Protein AF-0000000081132477 (afdb_homodimer)

Secondary structure (DSSP, 8-state):
-------------------------------------------------------TT-EEEEEEEEEES-SSHHHHHHHHHHHTSSTTEEEEEPPP-TTSEEEEEEEEEHHHHHHHHHHHHTS--SSS--EEEEEEEEE------SSEE---STT-/-------------------------------------------------------TT-EEEEEEEEEES-SSHHHHHHHHHHHTSSTTEEEEEPPP-TTSEEEEEEEEEHHHHHHHHHHHHTS--SSS--EEEEEEEEE------SSEE---STT-

Structure (mmCIF, N/CA/C/O backbone):
data_AF-0000000081132477-model_v1
#
loop_
_entity.id
_entity.type
_entity.pdbx_description
1 polymer 'Acylphosphatase-like domain-containing protein'
#
loop_
_atom_site.group_PDB
_atom_site.id
_atom_site.type_symbol
_atom_site.label_atom_id
_atom_site.label_alt_id
_atom_site.label_comp_id
_atom_site.label_asym_id
_atom_site.label_entity_id
_atom_site.label_seq_id
_atom_site.pdbx_PDB_ins_code
_atom_site.Cartn_x
_atom_site.Cartn_y
_atom_site.Cartn_z
_atom_site.occupancy
_atom_site.B_iso_or_equiv
_atom_site.auth_seq_id
_atom_site.auth_comp_id
_atom_site.auth_asym_id
_atom_site.auth_atom_id
_atom_site.pdbx_PDB_model_num
ATOM 1 N N . MET A 1 1 ? 92.875 -14.977 79.188 1 28.08 1 MET A N 1
ATOM 2 C CA . MET A 1 1 ? 92.5 -16.109 78.312 1 28.08 1 MET A CA 1
ATOM 3 C C . MET A 1 1 ? 91.625 -15.633 77.188 1 28.08 1 MET A C 1
ATOM 5 O O . MET A 1 1 ? 90.438 -15.375 77.375 1 28.08 1 MET A O 1
ATOM 9 N N . ALA A 1 2 ? 92.25 -14.82 76.188 1 26.77 2 ALA A N 1
ATOM 10 C CA . ALA A 1 2 ? 91.812 -13.844 75.188 1 26.77 2 ALA A CA 1
ATOM 11 C C . ALA A 1 2 ? 91.125 -14.516 74 1 26.77 2 ALA A C 1
ATOM 13 O O . ALA A 1 2 ? 91.562 -15.57 73.5 1 26.77 2 ALA A O 1
ATOM 14 N N . ARG A 1 3 ? 89.688 -14.281 73.875 1 30.83 3 ARG A N 1
ATOM 15 C CA . ARG A 1 3 ? 88.562 -14.727 73.125 1 30.83 3 ARG A CA 1
ATOM 16 C C . ARG A 1 3 ? 88.75 -14.414 71.625 1 30.83 3 ARG A C 1
ATOM 18 O O . ARG A 1 3 ? 88.812 -13.25 71.25 1 30.83 3 ARG A O 1
ATOM 25 N N . ASN A 1 4 ? 89.562 -15.234 70.875 1 29.8 4 ASN A N 1
ATOM 26 C CA . ASN A 1 4 ? 90.062 -15.141 69.5 1 29.8 4 ASN A CA 1
ATOM 27 C C . ASN A 1 4 ? 88.938 -15.117 68.5 1 29.8 4 ASN A C 1
ATOM 29 O O . ASN A 1 4 ? 88.25 -16.141 68.25 1 29.8 4 ASN A O 1
ATOM 33 N N . THR A 1 5 ? 88.062 -14.039 68.5 1 35.25 5 THR A N 1
ATOM 34 C CA . THR A 1 5 ? 86.812 -13.898 67.688 1 35.25 5 THR A CA 1
ATOM 35 C C . THR A 1 5 ? 87.188 -13.953 66.25 1 35.25 5 THR A C 1
ATOM 37 O O . THR A 1 5 ? 87.938 -13.109 65.75 1 35.25 5 THR A O 1
ATOM 40 N N . ILE A 1 6 ? 87.25 -15.203 65.625 1 30.97 6 ILE A N 1
ATOM 41 C CA . ILE A 1 6 ? 87.688 -15.57 64.25 1 30.97 6 ILE A CA 1
ATOM 42 C C . ILE A 1 6 ? 86.75 -14.906 63.219 1 30.97 6 ILE A C 1
ATOM 44 O O . ILE A 1 6 ? 85.562 -15.102 63.25 1 30.97 6 ILE A O 1
ATOM 48 N N . THR A 1 7 ? 87.062 -13.703 62.562 1 31.53 7 THR A N 1
ATOM 49 C CA . THR A 1 7 ? 86.5 -12.758 61.625 1 31.53 7 THR A CA 1
ATOM 50 C C . THR A 1 7 ? 86.312 -13.406 60.25 1 31.53 7 THR A C 1
ATOM 52 O O . THR A 1 7 ? 87.312 -13.625 59.531 1 31.53 7 THR A O 1
ATOM 55 N N . ALA A 1 8 ? 85.562 -14.664 60.094 1 28.06 8 ALA A N 1
ATOM 56 C CA . ALA A 1 8 ? 85.625 -15.367 58.812 1 28.06 8 ALA A CA 1
ATOM 57 C C . ALA A 1 8 ? 85.062 -14.523 57.719 1 28.06 8 ALA A C 1
ATOM 59 O O . ALA A 1 8 ? 83.938 -14.039 57.812 1 28.06 8 ALA A O 1
ATOM 60 N N . VAL A 1 9 ? 85.812 -13.773 56.906 1 31.67 9 VAL A N 1
ATOM 61 C CA . VAL A 1 9 ? 85.625 -12.844 55.781 1 31.67 9 VAL A CA 1
ATOM 62 C C . VAL A 1 9 ? 85 -13.578 54.594 1 31.67 9 VAL A C 1
ATOM 64 O O . VAL A 1 9 ? 85.625 -14.469 54 1 31.67 9 VAL A O 1
ATOM 67 N N . PHE A 1 10 ? 83.688 -14.086 54.594 1 34.69 10 PHE A N 1
ATOM 68 C CA . PHE A 1 10 ? 83.125 -14.891 53.531 1 34.69 10 PHE A CA 1
ATOM 69 C C . PHE A 1 10 ? 83.125 -14.102 52.219 1 34.69 10 PHE A C 1
ATOM 71 O O . PHE A 1 10 ? 82.688 -12.953 52.188 1 34.69 10 PHE A O 1
ATOM 78 N N . PRO A 1 11 ? 83.938 -14.367 51.188 1 33.41 11 PRO A N 1
ATOM 79 C CA . PRO A 1 11 ? 84.125 -13.672 49.906 1 33.41 11 PRO A CA 1
ATOM 80 C C . PRO A 1 11 ? 82.875 -13.719 49.031 1 33.41 11 PRO A C 1
ATOM 82 O O . PRO A 1 11 ? 82.312 -14.789 48.844 1 33.41 11 PRO A O 1
ATOM 85 N N . LEU A 1 12 ? 81.938 -12.68 49.031 1 33.22 12 LEU A N 1
ATOM 86 C CA . LEU A 1 12 ? 80.688 -12.477 48.281 1 33.22 12 LEU A CA 1
ATOM 87 C C . LEU A 1 12 ? 80.938 -12.523 46.781 1 33.22 12 LEU A C 1
ATOM 89 O O . LEU A 1 12 ? 81.625 -11.68 46.25 1 33.22 12 LEU A O 1
ATOM 93 N N . LEU A 1 13 ? 81.125 -13.758 46.125 1 29.98 13 LEU A N 1
ATOM 94 C CA . LEU A 1 13 ? 81.375 -13.922 44.688 1 29.98 13 LEU A CA 1
ATOM 95 C C . LEU A 1 13 ? 80.25 -13.32 43.875 1 29.98 13 LEU A C 1
ATOM 97 O O . LEU A 1 13 ? 79.125 -13.719 44.031 1 29.98 13 LEU A O 1
ATOM 101 N N . LEU A 1 14 ? 80.312 -12.047 43.344 1 29.69 14 LEU A N 1
ATOM 102 C CA . LEU A 1 14 ? 79.5 -11.195 42.5 1 29.69 14 LEU A CA 1
ATOM 103 C C . LEU A 1 14 ? 79.25 -11.828 41.156 1 29.69 14 LEU A C 1
ATOM 105 O O . LEU A 1 14 ? 80.188 -11.961 40.344 1 29.69 14 LEU A O 1
ATOM 109 N N . ILE A 1 15 ? 78.625 -13.039 41 1 29.61 15 ILE A N 1
ATOM 110 C CA . ILE A 1 15 ? 78.5 -13.641 39.688 1 29.61 15 ILE A CA 1
ATOM 111 C C . ILE A 1 15 ? 77.75 -12.727 38.75 1 29.61 15 ILE A C 1
ATOM 113 O O . ILE A 1 15 ? 76.625 -12.328 39.094 1 29.61 15 ILE A O 1
ATOM 117 N N . LEU A 1 16 ? 78.312 -11.977 37.812 1 29.95 16 LEU A N 1
ATOM 118 C CA . LEU A 1 16 ? 77.938 -11.078 36.719 1 29.95 16 LEU A CA 1
ATOM 119 C C . LEU A 1 16 ? 77.062 -11.805 35.719 1 29.95 16 LEU A C 1
ATOM 121 O O . LEU A 1 16 ? 77.5 -12.695 35 1 29.95 16 LEU A O 1
ATOM 125 N N . LEU A 1 17 ? 75.875 -12.344 36 1 31.11 17 LEU A N 1
ATOM 126 C CA . LEU A 1 17 ? 75.062 -13.039 35 1 31.11 17 LEU A CA 1
ATOM 127 C C . LEU A 1 17 ? 74.75 -12.109 33.812 1 31.11 17 LEU A C 1
ATOM 129 O O . LEU A 1 17 ? 74.188 -11.031 34.031 1 31.11 17 LEU A O 1
ATOM 133 N N . SER A 1 18 ? 75.438 -12.148 32.656 1 29.34 18 SER A N 1
ATOM 134 C CA . SER A 1 18 ? 75.25 -11.492 31.359 1 29.34 18 SER A CA 1
ATOM 135 C C . SER A 1 18 ? 73.938 -11.781 30.734 1 29.34 18 SER A C 1
ATOM 137 O O . SER A 1 18 ? 73.625 -12.93 30.375 1 29.34 18 SER A O 1
ATOM 139 N N . ILE A 1 19 ? 72.75 -11.312 31.172 1 33.34 19 ILE A N 1
ATOM 140 C CA . ILE A 1 19 ? 71.438 -11.547 30.594 1 33.34 19 ILE A CA 1
ATOM 141 C C . ILE A 1 19 ? 71.438 -10.984 29.172 1 33.34 19 ILE A C 1
ATOM 143 O O . ILE A 1 19 ? 71.688 -9.789 28.969 1 33.34 19 ILE A O 1
ATOM 147 N N . ALA A 1 20 ? 71.812 -11.758 28.094 1 29.56 20 ALA A N 1
ATOM 148 C CA . ALA A 1 20 ? 71.75 -11.445 26.672 1 29.56 20 ALA A CA 1
ATOM 149 C C . ALA A 1 20 ? 70.312 -11.086 26.281 1 29.56 20 ALA A C 1
ATOM 151 O O . ALA A 1 20 ? 69.375 -11.82 26.578 1 29.56 20 ALA A O 1
ATOM 152 N N . SER A 1 21 ? 69.875 -9.789 26.188 1 31.41 21 SER A N 1
ATOM 153 C CA . SER A 1 21 ? 68.688 -9.133 25.766 1 31.41 21 SER A CA 1
ATOM 154 C C . SER A 1 21 ? 68.312 -9.492 24.328 1 31.41 21 SER A C 1
ATOM 156 O O . SER A 1 21 ? 68.938 -9.039 23.391 1 31.41 21 SER A O 1
ATOM 158 N N . SER A 1 22 ? 68.188 -10.805 23.859 1 31.78 22 SER A N 1
ATOM 159 C CA . SER A 1 22 ? 67.812 -10.992 22.469 1 31.78 22 SER A CA 1
ATOM 160 C C . SER A 1 22 ? 66.438 -10.305 22.172 1 31.78 22 SER A C 1
ATOM 162 O O . SER A 1 22 ? 65.5 -10.508 22.891 1 31.78 22 SER A O 1
ATOM 164 N N . THR A 1 23 ? 66.438 -9.086 21.609 1 32.84 23 THR A N 1
ATOM 165 C CA . THR A 1 23 ? 65.375 -8.234 21.109 1 32.84 23 THR A CA 1
ATOM 166 C C . THR A 1 23 ? 64.562 -8.953 20.047 1 32.84 23 THR A C 1
ATOM 168 O O . THR A 1 23 ? 65.125 -9.297 18.984 1 32.84 23 THR A O 1
ATOM 171 N N . PHE A 1 24 ? 63.812 -10.086 20.344 1 34.19 24 PHE A N 1
ATOM 172 C CA . PHE A 1 24 ? 63 -10.695 19.328 1 34.19 24 PHE A CA 1
ATOM 173 C C . PHE A 1 24 ? 62 -9.688 18.75 1 34.19 24 PHE A C 1
ATOM 175 O O . PHE A 1 24 ? 61.25 -9.055 19.5 1 34.19 24 PHE A O 1
ATOM 182 N N . GLY A 1 25 ? 62.344 -8.883 17.719 1 29.23 25 GLY A N 1
ATOM 183 C CA . GLY A 1 25 ? 61.562 -7.961 16.922 1 29.23 25 GLY A CA 1
ATOM 184 C C . GLY A 1 25 ? 60.312 -8.609 16.312 1 29.23 25 GLY A C 1
ATOM 185 O O . GLY A 1 25 ? 60.438 -9.492 15.461 1 29.23 25 GLY A O 1
ATOM 186 N N . PHE A 1 26 ? 59.312 -9.07 17.094 1 32.12 26 PHE A N 1
ATOM 187 C CA . PHE A 1 26 ? 58.062 -9.617 16.516 1 32.12 26 PHE A CA 1
ATOM 188 C C . PHE A 1 26 ? 57.406 -8.609 15.57 1 32.12 26 PHE A C 1
ATOM 190 O O . PHE A 1 26 ? 57.094 -7.5 15.977 1 32.12 26 PHE A O 1
ATOM 197 N N . THR A 1 27 ? 57.906 -8.477 14.336 1 32.41 27 THR A N 1
ATOM 198 C CA . THR A 1 27 ? 57.188 -7.703 13.328 1 32.41 27 THR A CA 1
ATOM 199 C C . THR A 1 27 ? 55.781 -8.234 13.133 1 32.41 27 THR A C 1
ATOM 201 O O . THR A 1 27 ? 55.594 -9.414 12.82 1 32.41 27 THR A O 1
ATOM 204 N N . ALA A 1 28 ? 54.812 -7.891 13.93 1 29.52 28 ALA A N 1
ATOM 205 C CA . ALA A 1 28 ? 53.406 -8.195 13.805 1 29.52 28 ALA A CA 1
ATOM 206 C C . ALA A 1 28 ? 52.875 -7.82 12.422 1 29.52 28 ALA A C 1
ATOM 208 O O . ALA A 1 28 ? 52.875 -6.648 12.047 1 29.52 28 ALA A O 1
ATOM 209 N N . ASN A 1 29 ? 53.219 -8.445 11.336 1 29.53 29 ASN A N 1
ATOM 210 C CA . ASN A 1 29 ? 52.562 -8.109 10.078 1 29.53 29 ASN A CA 1
ATOM 211 C C . ASN A 1 29 ? 51.062 -8.391 10.133 1 29.53 29 ASN A C 1
ATOM 213 O O . ASN A 1 29 ? 50.625 -9.547 10.195 1 29.53 29 ASN A O 1
ATOM 217 N N . PRO A 1 30 ? 50.219 -7.777 10.938 1 30.03 30 PRO A N 1
ATOM 218 C CA . PRO A 1 30 ? 48.812 -8.18 11.016 1 30.03 30 PRO A CA 1
ATOM 219 C C . PRO A 1 30 ? 48.125 -8.133 9.656 1 30.03 30 PRO A C 1
ATOM 221 O O . PRO A 1 30 ? 47.812 -7.055 9.148 1 30.03 30 PRO A O 1
ATOM 224 N N . SER A 1 31 ? 48.625 -8.547 8.555 1 30.81 31 SER A N 1
ATOM 225 C CA . SER A 1 31 ? 47.812 -8.375 7.367 1 30.81 31 SER A CA 1
ATOM 226 C C . SER A 1 31 ? 46.469 -9.109 7.504 1 30.81 31 SER A C 1
ATOM 228 O O . SER A 1 31 ? 46.406 -10.305 7.207 1 30.81 31 SER A O 1
ATOM 230 N N . GLN A 1 32 ? 45.844 -9.055 8.672 1 30.97 32 GLN A N 1
ATOM 231 C CA . GLN A 1 32 ? 44.562 -9.75 8.633 1 30.97 32 GLN A CA 1
ATOM 232 C C . GLN A 1 32 ? 43.719 -9.297 7.441 1 30.97 32 GLN A C 1
ATOM 234 O O . GLN A 1 32 ? 43.375 -8.117 7.32 1 30.97 32 GLN A O 1
ATOM 239 N N . LYS A 1 33 ? 43.844 -9.992 6.293 1 32.47 33 LYS A N 1
ATOM 240 C CA . LYS A 1 33 ? 42.906 -9.836 5.184 1 32.47 33 LYS A CA 1
ATOM 241 C C . LYS A 1 33 ? 41.469 -9.945 5.668 1 32.47 33 LYS A C 1
ATOM 243 O O . LYS A 1 33 ? 41.062 -10.977 6.207 1 32.47 33 LYS A O 1
ATOM 248 N N . ASN A 1 34 ? 40.938 -8.945 6.355 1 31.5 34 ASN A N 1
ATOM 249 C CA . ASN A 1 34 ? 39.469 -8.891 6.523 1 31.5 34 ASN A CA 1
ATOM 250 C C . ASN A 1 34 ? 38.75 -9.219 5.223 1 31.5 34 ASN A C 1
ATOM 252 O O . ASN A 1 34 ? 38.812 -8.438 4.27 1 31.5 34 ASN A O 1
ATOM 256 N N . HIS A 1 35 ? 38.875 -10.453 4.781 1 32.12 35 HIS A N 1
ATOM 257 C CA . HIS A 1 35 ? 37.938 -10.75 3.707 1 32.12 35 HIS A CA 1
ATOM 258 C C . HIS A 1 35 ? 36.5 -10.352 4.086 1 32.12 35 HIS A C 1
ATOM 260 O O . HIS A 1 35 ? 35.906 -10.961 4.973 1 32.12 35 HIS A O 1
ATOM 266 N N . ARG A 1 36 ? 36.219 -9.055 4.062 1 34.16 36 ARG A N 1
ATOM 267 C CA . ARG A 1 36 ? 34.781 -8.688 4.043 1 34.16 36 ARG A CA 1
ATOM 268 C C . ARG A 1 36 ? 34 -9.688 3.215 1 34.16 36 ARG A C 1
ATOM 270 O O . ARG A 1 36 ? 34.188 -9.812 2.008 1 34.16 36 ARG A O 1
ATOM 277 N N . LEU A 1 37 ? 33.656 -10.82 3.836 1 34.59 37 LEU A N 1
ATOM 278 C CA . LEU A 1 37 ? 32.625 -11.625 3.162 1 34.59 37 LEU A CA 1
ATOM 279 C C . LEU A 1 37 ? 31.594 -10.734 2.508 1 34.59 37 LEU A C 1
ATOM 281 O O . LEU A 1 37 ? 30.922 -9.953 3.186 1 34.59 37 LEU A O 1
ATOM 285 N N . THR A 1 38 ? 31.891 -10.227 1.333 1 35.84 38 THR A N 1
ATOM 286 C CA . THR A 1 38 ? 30.812 -9.656 0.524 1 35.84 38 THR A CA 1
ATOM 287 C C . THR A 1 38 ? 29.531 -10.469 0.676 1 35.84 38 THR A C 1
ATOM 289 O O . THR A 1 38 ? 29.547 -11.695 0.582 1 35.84 38 THR A O 1
ATOM 292 N N . PRO A 1 39 ? 28.641 -10.031 1.562 1 36.19 39 PRO A N 1
ATOM 293 C CA . PRO A 1 39 ? 27.406 -10.828 1.521 1 36.19 39 PRO A CA 1
ATOM 294 C C . PRO A 1 39 ? 27.125 -11.398 0.136 1 36.19 39 PRO A C 1
ATOM 296 O O . PRO A 1 39 ? 27.547 -10.828 -0.873 1 36.19 39 PRO A O 1
ATOM 299 N N . PRO A 1 40 ? 27.078 -12.781 0.035 1 33.44 40 PRO A N 1
ATOM 300 C CA . PRO A 1 40 ? 26.734 -13.227 -1.316 1 33.44 40 PRO A CA 1
ATOM 301 C C . PRO A 1 40 ? 25.812 -12.258 -2.041 1 33.44 40 PRO A C 1
ATOM 303 O O . PRO A 1 40 ? 25 -11.586 -1.404 1 33.44 40 PRO A O 1
ATOM 306 N N . SER A 1 41 ? 26.281 -11.602 -3.066 1 34.44 41 SER A N 1
ATOM 307 C CA . SER A 1 41 ? 25.359 -10.922 -3.975 1 34.44 41 SER A CA 1
ATOM 308 C C . SER A 1 41 ? 24.031 -11.648 -4.07 1 34.44 41 SER A C 1
ATOM 310 O O . SER A 1 41 ? 23.984 -12.82 -4.449 1 34.44 41 SER A O 1
ATOM 312 N N . ALA A 1 42 ? 23.172 -11.461 -3.084 1 37.88 42 ALA A N 1
ATOM 313 C CA . ALA A 1 42 ? 21.844 -11.984 -3.391 1 37.88 42 ALA A CA 1
ATOM 314 C C . ALA A 1 42 ? 21.578 -11.961 -4.895 1 37.88 42 ALA A C 1
ATOM 316 O O . ALA A 1 42 ? 21.547 -10.898 -5.508 1 37.88 42 ALA A O 1
ATOM 317 N N . GLN A 1 43 ? 22.109 -12.859 -5.633 1 33.94 43 GLN A N 1
ATOM 318 C CA . GLN A 1 43 ? 21.625 -13.023 -7 1 33.94 43 GLN A CA 1
ATOM 319 C C . GLN A 1 43 ? 20.109 -12.852 -7.082 1 33.94 43 GLN A C 1
ATOM 321 O O . GLN A 1 43 ? 19.359 -13.688 -6.574 1 33.94 43 GLN A O 1
ATOM 326 N N . TYR A 1 44 ? 19.672 -11.672 -6.859 1 37.56 44 TYR A N 1
ATOM 327 C CA . TYR A 1 44 ? 18.312 -11.422 -7.312 1 37.56 44 TYR A CA 1
ATOM 328 C C . TYR A 1 44 ? 18.047 -12.086 -8.656 1 37.56 44 TYR A C 1
ATOM 330 O O . TYR A 1 44 ? 18.688 -11.758 -9.656 1 37.56 44 TYR A O 1
ATOM 338 N N . ALA A 1 45 ? 17.719 -13.391 -8.68 1 38 45 ALA A N 1
ATOM 339 C CA . ALA A 1 45 ? 17.219 -13.93 -9.938 1 38 45 ALA A CA 1
ATOM 340 C C . ALA A 1 45 ? 16.328 -12.914 -10.656 1 38 45 ALA A C 1
ATOM 342 O O . ALA A 1 45 ? 15.359 -12.422 -10.086 1 38 45 ALA A O 1
ATOM 343 N N . THR A 1 46 ? 16.953 -12.031 -11.375 1 39.78 46 THR A N 1
ATOM 344 C CA . THR A 1 46 ? 16.141 -11.258 -12.32 1 39.78 46 THR A CA 1
ATOM 345 C C . THR A 1 46 ? 15.086 -12.141 -12.977 1 39.78 46 THR A C 1
ATOM 347 O O . THR A 1 46 ? 15.414 -13.07 -13.719 1 39.78 46 THR A O 1
ATOM 350 N N . ALA A 1 47 ? 14.031 -12.5 -12.297 1 41.78 47 ALA A N 1
ATOM 351 C CA . ALA A 1 47 ? 12.914 -13.07 -13.047 1 41.78 47 ALA A CA 1
ATOM 352 C C . ALA A 1 47 ? 12.781 -12.406 -14.422 1 41.78 47 ALA A C 1
ATOM 354 O O . ALA A 1 47 ? 12.883 -11.188 -14.539 1 41.78 47 ALA A O 1
ATOM 355 N N . SER A 1 48 ? 13.258 -12.961 -15.469 1 42.75 48 SER A N 1
ATOM 356 C CA . SER A 1 48 ? 13.016 -12.516 -16.844 1 42.75 48 SER A CA 1
ATOM 357 C C . SER A 1 48 ? 11.625 -11.898 -16.984 1 42.75 48 SER A C 1
ATOM 359 O O . SER A 1 48 ? 10.617 -12.586 -16.797 1 42.75 48 SER A O 1
ATOM 361 N N . THR A 1 49 ? 11.375 -10.734 -16.438 1 48.91 49 THR A N 1
ATOM 362 C CA . THR A 1 49 ? 10.164 -10.023 -16.812 1 48.91 49 THR A CA 1
ATOM 363 C C . THR A 1 49 ? 9.859 -10.211 -18.297 1 48.91 49 THR A C 1
ATOM 365 O O . THR A 1 49 ? 10.602 -9.734 -19.156 1 48.91 49 THR A O 1
ATOM 368 N N . THR A 1 50 ? 9.539 -11.289 -18.75 1 43.62 50 THR A N 1
ATOM 369 C CA . THR A 1 50 ? 9.023 -11.398 -20.109 1 43.62 50 THR A CA 1
ATOM 370 C C . THR A 1 50 ? 8.062 -10.25 -20.422 1 43.62 50 THR A C 1
ATOM 372 O O . THR A 1 50 ? 6.949 -10.203 -19.891 1 43.62 50 THR A O 1
ATOM 375 N N . GLU A 1 51 ? 8.406 -9.023 -20.188 1 51.53 51 GLU A N 1
ATOM 376 C CA . GLU A 1 51 ? 7.566 -8.023 -20.844 1 51.53 51 GLU A CA 1
ATOM 377 C C . GLU A 1 51 ? 7.043 -8.539 -22.188 1 51.53 51 GLU A C 1
ATOM 379 O O . GLU A 1 51 ? 7.793 -8.609 -23.172 1 51.53 51 GLU A O 1
ATOM 384 N N . GLY A 1 52 ? 6.488 -9.68 -22.219 1 54.28 52 GLY A N 1
ATOM 385 C CA . GLY A 1 52 ? 6.008 -10.164 -23.5 1 54.28 52 GLY A CA 1
ATOM 386 C C . GLY A 1 52 ? 5.215 -9.125 -24.281 1 54.28 52 GLY A C 1
ATOM 387 O O . GLY A 1 52 ? 4.66 -8.195 -23.688 1 54.28 52 GLY A O 1
ATOM 388 N N . GLY A 1 53 ? 5.691 -8.562 -25.281 1 68.25 53 GLY A N 1
ATOM 389 C CA . GLY A 1 53 ? 5.176 -7.75 -26.375 1 68.25 53 GLY A CA 1
ATOM 390 C C . GLY A 1 53 ? 3.709 -8.016 -26.672 1 68.25 53 GLY A C 1
ATOM 391 O O . GLY A 1 53 ? 3.256 -7.828 -27.797 1 68.25 53 GLY A O 1
ATOM 392 N N . GLY A 1 54 ? 2.902 -8.453 -25.531 1 79.5 54 GLY A N 1
ATOM 393 C CA . GLY A 1 54 ? 1.512 -8.742 -25.859 1 79.5 54 GLY A CA 1
ATOM 394 C C . GLY A 1 54 ? 0.615 -7.523 -25.75 1 79.5 54 GLY A C 1
ATOM 395 O O . GLY A 1 54 ? 1.07 -6.438 -25.375 1 79.5 54 GLY A O 1
ATOM 396 N N . ASP A 1 55 ? -0.596 -7.719 -26.203 1 90.44 55 ASP A N 1
ATOM 397 C CA . ASP A 1 55 ? -1.634 -6.695 -26.141 1 90.44 55 ASP A CA 1
ATOM 398 C C . ASP A 1 55 ? -1.868 -6.227 -24.719 1 90.44 55 ASP A C 1
ATOM 400 O O . ASP A 1 55 ? -2.217 -7.027 -23.844 1 90.44 55 ASP A O 1
ATOM 404 N N . PRO A 1 56 ? -1.597 -4.996 -24.438 1 90.69 56 PRO A N 1
ATOM 405 C CA . PRO A 1 56 ? -1.72 -4.465 -23.078 1 90.69 56 PRO A CA 1
ATOM 406 C C . PRO A 1 56 ? -3.121 -4.645 -22.5 1 90.69 56 PRO A C 1
ATOM 408 O O . PRO A 1 56 ? -3.297 -4.621 -21.266 1 90.69 56 PRO A O 1
ATOM 411 N N . SER A 1 57 ? -4.059 -4.848 -23.234 1 92.75 57 SER A N 1
ATOM 412 C CA . SER A 1 57 ? -5.434 -4.93 -22.75 1 92.75 57 SER A CA 1
ATOM 413 C C . SER A 1 57 ? -5.879 -6.383 -22.594 1 92.75 57 SER A C 1
ATOM 415 O O . SER A 1 57 ? -6.973 -6.652 -22.094 1 92.75 57 SER A O 1
ATOM 417 N N . GLU A 1 58 ? -4.961 -7.297 -22.984 1 95.12 58 GLU A N 1
ATOM 418 C CA . GLU A 1 58 ? -5.273 -8.711 -22.812 1 95.12 58 GLU A CA 1
ATOM 419 C C . GLU A 1 58 ? -5.367 -9.086 -21.344 1 95.12 58 GLU A C 1
ATOM 421 O O . GLU A 1 58 ? -4.547 -8.648 -20.531 1 95.12 58 GLU A O 1
ATOM 426 N N . VAL A 1 59 ? -6.434 -9.883 -21.031 1 96.44 59 VAL A N 1
ATOM 427 C CA . VAL A 1 59 ? -6.559 -10.352 -19.656 1 96.44 59 VAL A CA 1
ATOM 428 C C . VAL A 1 59 ? -5.633 -11.547 -19.422 1 96.44 59 VAL A C 1
ATOM 430 O O . VAL A 1 59 ? -5.707 -12.547 -20.141 1 96.44 59 VAL A O 1
ATOM 433 N N . ILE A 1 60 ? -4.75 -11.43 -18.406 1 97.75 60 ILE A N 1
ATOM 434 C CA . ILE A 1 60 ? -3.797 -12.492 -18.109 1 97.75 60 ILE A CA 1
ATOM 435 C C . ILE A 1 60 ? -3.777 -12.766 -16.609 1 97.75 60 ILE A C 1
ATOM 437 O O . ILE A 1 60 ? -4.426 -12.062 -15.836 1 97.75 60 ILE A O 1
ATOM 441 N N . ALA A 1 61 ? -3.066 -13.828 -16.266 1 98.44 61 ALA A N 1
ATOM 442 C CA . ALA A 1 61 ? -2.836 -14.164 -14.859 1 98.44 61 ALA A CA 1
ATOM 443 C C . ALA A 1 61 ? -1.375 -14.531 -14.617 1 98.44 61 ALA A C 1
ATOM 445 O O . ALA A 1 61 ? -0.719 -15.102 -15.492 1 98.44 61 ALA A O 1
ATOM 446 N N . ARG A 1 62 ? -0.895 -14.188 -13.445 1 98.5 62 ARG A N 1
ATOM 447 C CA . ARG A 1 62 ? 0.44 -14.586 -13.008 1 98.5 62 ARG A CA 1
ATOM 448 C C . ARG A 1 62 ? 0.413 -15.125 -11.586 1 98.5 62 ARG A C 1
ATOM 450 O O . ARG A 1 62 ? -0.312 -14.602 -10.734 1 98.5 62 ARG A O 1
ATOM 457 N N . LYS A 1 63 ? 1.138 -16.125 -11.414 1 98.69 63 LYS A N 1
ATOM 458 C CA . LYS A 1 63 ? 1.432 -16.641 -10.086 1 98.69 63 LYS A CA 1
ATOM 459 C C . LYS A 1 63 ? 2.812 -16.203 -9.609 1 98.69 63 LYS A C 1
ATOM 461 O O . LYS A 1 63 ? 3.812 -16.438 -10.297 1 98.69 63 LYS A O 1
ATOM 466 N N . ILE A 1 64 ? 2.861 -15.555 -8.492 1 98.25 64 ILE A N 1
ATOM 467 C CA . ILE A 1 64 ? 4.094 -15.047 -7.898 1 98.25 64 ILE A CA 1
ATOM 468 C C . ILE A 1 64 ? 4.367 -15.773 -6.586 1 98.25 64 ILE A C 1
ATOM 470 O O . ILE A 1 64 ? 3.496 -15.836 -5.711 1 98.25 64 ILE A O 1
ATOM 474 N N . VAL A 1 65 ? 5.488 -16.359 -6.488 1 98.19 65 VAL A N 1
ATOM 475 C CA . VAL A 1 65 ? 5.895 -16.953 -5.219 1 98.19 65 VAL A CA 1
ATOM 476 C C . VAL A 1 65 ? 6.871 -16.031 -4.504 1 98.19 65 VAL A C 1
ATOM 478 O O . VAL A 1 65 ? 7.91 -15.664 -5.059 1 98.19 65 VAL A O 1
ATOM 481 N N . VAL A 1 66 ? 6.508 -15.664 -3.346 1 96.5 66 VAL A N 1
ATOM 482 C CA . VAL A 1 66 ? 7.34 -14.766 -2.549 1 96.5 66 VAL A CA 1
ATOM 483 C C . VAL A 1 66 ? 7.848 -15.5 -1.309 1 96.5 66 VAL A C 1
ATOM 485 O O . VAL A 1 66 ? 7.191 -16.422 -0.811 1 96.5 66 VAL A O 1
ATOM 488 N N . CYS A 1 67 ? 8.984 -15 -0.847 1 95.31 67 CYS A N 1
ATOM 489 C CA . CYS A 1 67 ? 9.625 -15.617 0.312 1 95.31 67 CYS A CA 1
ATOM 490 C C . CYS A 1 67 ? 10.227 -14.562 1.23 1 95.31 67 CYS A C 1
ATOM 492 O O . CYS A 1 67 ? 10.609 -13.484 0.774 1 95.31 67 CYS A O 1
ATOM 494 N N . GLY A 1 68 ? 10.367 -14.992 2.57 1 93.38 68 GLY A N 1
ATOM 495 C CA . GLY A 1 68 ? 10.922 -14.086 3.562 1 93.38 68 GLY A CA 1
ATOM 496 C C . GLY A 1 68 ? 9.93 -13.711 4.645 1 93.38 68 GLY A C 1
ATOM 497 O O . GLY A 1 68 ? 9.305 -14.578 5.25 1 93.38 68 GLY A O 1
ATOM 498 N N . ASP A 1 69 ? 9.789 -12.391 4.965 1 90.62 69 ASP A N 1
ATOM 499 C CA . ASP A 1 69 ? 8.906 -11.898 6.016 1 90.62 69 ASP A CA 1
ATOM 500 C C . ASP A 1 69 ? 7.469 -11.781 5.512 1 90.62 69 ASP A C 1
ATOM 502 O O . ASP A 1 69 ? 6.891 -10.688 5.535 1 90.62 69 ASP A O 1
ATOM 506 N N . VAL A 1 70 ? 6.887 -12.945 5.133 1 91.31 70 VAL A N 1
ATOM 507 C CA . VAL A 1 70 ? 5.555 -12.953 4.539 1 91.31 70 VAL A CA 1
ATOM 508 C C . VAL A 1 70 ? 4.516 -13.32 5.598 1 91.31 70 VAL A C 1
ATOM 510 O O . VAL A 1 70 ? 3.318 -13.383 5.309 1 91.31 70 VAL A O 1
ATOM 513 N N . ASP A 1 71 ? 4.875 -13.602 6.816 1 84.25 71 ASP A N 1
ATOM 514 C CA . ASP A 1 71 ? 4 -14.086 7.879 1 84.25 71 ASP A CA 1
ATOM 515 C C . ASP A 1 71 ? 3.309 -12.93 8.594 1 84.25 71 ASP A C 1
ATOM 517 O O . ASP A 1 71 ? 2.236 -13.102 9.18 1 84.25 71 ASP A O 1
ATOM 521 N N . GLY A 1 72 ? 3.748 -11.828 8.555 1 80.69 72 GLY A N 1
ATOM 522 C CA . GLY A 1 72 ? 3.139 -10.719 9.273 1 80.69 72 GLY A CA 1
ATOM 523 C C . GLY A 1 72 ? 2.176 -9.914 8.422 1 80.69 72 GLY A C 1
ATOM 524 O O . GLY A 1 72 ? 1.944 -10.25 7.254 1 80.69 72 GLY A O 1
ATOM 525 N N . GLY A 1 73 ? 1.489 -9.055 8.938 1 84.19 73 GLY A N 1
ATOM 526 C CA . GLY A 1 73 ? 0.464 -8.266 8.273 1 84.19 73 GLY A CA 1
ATOM 527 C C . GLY A 1 73 ? 1.026 -7.094 7.488 1 84.19 73 GLY A C 1
ATOM 528 O O . GLY A 1 73 ? 0.32 -6.48 6.684 1 84.19 73 GLY A O 1
ATOM 529 N N . TYR A 1 74 ? 2.369 -6.836 7.711 1 88.56 74 TYR A N 1
ATOM 530 C CA . TYR A 1 74 ? 2.932 -5.648 7.078 1 88.56 74 TYR A CA 1
ATOM 531 C C . TYR A 1 74 ? 2.965 -5.801 5.562 1 88.56 74 TYR A C 1
ATOM 533 O O . TYR A 1 74 ? 2.363 -5.004 4.84 1 88.56 74 TYR A O 1
ATOM 541 N N . TYR A 1 75 ? 3.625 -6.867 5.078 1 91.12 75 TYR A N 1
ATOM 542 C CA . TYR A 1 75 ? 3.711 -7.09 3.639 1 91.12 75 TYR A CA 1
ATOM 543 C C . TYR A 1 75 ? 2.346 -7.434 3.059 1 91.12 75 TYR A C 1
ATOM 545 O O . TYR A 1 75 ? 1.979 -6.945 1.987 1 91.12 75 TYR A O 1
ATOM 553 N N . ARG A 1 76 ? 1.635 -8.203 3.779 1 93.12 76 ARG A N 1
ATOM 554 C CA . ARG A 1 76 ? 0.34 -8.688 3.312 1 93.12 76 ARG A CA 1
ATOM 555 C C . ARG A 1 76 ? -0.654 -7.539 3.168 1 93.12 76 ARG A C 1
ATOM 557 O O . ARG A 1 76 ? -1.472 -7.531 2.244 1 93.12 76 ARG A O 1
ATOM 564 N N . SER A 1 77 ? -0.622 -6.633 4.07 1 92.81 77 SER A N 1
ATOM 565 C CA . SER A 1 77 ? -1.472 -5.449 3.953 1 92.81 77 SER A CA 1
ATOM 566 C C . SER A 1 77 ? -1.112 -4.633 2.717 1 92.81 77 SER A C 1
ATOM 568 O O . SER A 1 77 ? -1.994 -4.094 2.045 1 92.81 77 SER A O 1
ATOM 570 N N . CYS A 1 78 ? 0.174 -4.52 2.422 1 93.25 78 CYS A N 1
ATOM 571 C CA . CYS A 1 78 ? 0.626 -3.799 1.236 1 93.25 78 CYS A CA 1
ATOM 572 C C . CYS A 1 78 ? 0.168 -4.5 -0.036 1 93.25 78 CYS A C 1
ATOM 574 O O . CYS A 1 78 ? -0.23 -3.848 -1.002 1 93.25 78 CYS A O 1
ATOM 576 N N . VAL A 1 79 ? 0.256 -5.832 -0.041 1 94.38 79 VAL A N 1
ATOM 577 C CA . VAL A 1 79 ? -0.199 -6.602 -1.195 1 94.38 79 VAL A CA 1
ATOM 578 C C . VAL A 1 79 ? -1.69 -6.363 -1.419 1 94.38 79 VAL A C 1
ATOM 580 O O . VAL A 1 79 ? -2.127 -6.145 -2.551 1 94.38 79 VAL A O 1
ATOM 583 N N . LYS A 1 80 ? -2.441 -6.422 -0.364 1 93.62 80 LYS A N 1
ATOM 584 C CA . LYS A 1 80 ? -3.875 -6.16 -0.463 1 93.62 80 LYS A CA 1
ATOM 585 C C . LYS A 1 80 ? -4.141 -4.766 -1.025 1 93.62 80 LYS A C 1
ATOM 587 O O . LYS A 1 80 ? -4.957 -4.602 -1.935 1 93.62 80 LYS A O 1
ATOM 592 N N . ASN A 1 81 ? -3.492 -3.838 -0.463 1 92.06 81 ASN A N 1
ATOM 593 C CA . ASN A 1 81 ? -3.65 -2.455 -0.905 1 92.06 81 ASN A CA 1
ATOM 594 C C . ASN A 1 81 ? -3.275 -2.291 -2.375 1 92.06 81 ASN A C 1
ATOM 596 O O . ASN A 1 81 ? -4.008 -1.662 -3.141 1 92.06 81 ASN A O 1
ATOM 600 N N . GLU A 1 82 ? -2.117 -2.855 -2.828 1 93.25 82 GLU A N 1
ATOM 601 C CA . GLU A 1 82 ? -1.664 -2.75 -4.211 1 93.25 82 GLU A CA 1
ATOM 602 C C . GLU A 1 82 ? -2.625 -3.457 -5.164 1 93.25 82 GLU A C 1
ATOM 604 O O . GLU A 1 82 ? -2.934 -2.941 -6.242 1 93.25 82 GLU A O 1
ATOM 609 N N . GLY A 1 83 ? -3.043 -4.637 -4.734 1 94.12 83 GLY A N 1
ATOM 610 C CA . GLY A 1 83 ? -3.965 -5.414 -5.547 1 94.12 83 GLY A CA 1
ATOM 611 C C . GLY A 1 83 ? -5.312 -4.738 -5.727 1 94.12 83 GLY A C 1
ATOM 612 O O . GLY A 1 83 ? -6 -4.973 -6.723 1 94.12 83 GLY A O 1
ATOM 613 N N . SER A 1 84 ? -5.688 -3.906 -4.812 1 91.06 84 SER A N 1
ATOM 614 C CA . SER A 1 84 ? -7.004 -3.273 -4.832 1 91.06 84 SER A CA 1
ATOM 615 C C . SER A 1 84 ? -6.938 -1.883 -5.457 1 91.06 84 SER A C 1
ATOM 617 O O . SER A 1 84 ? -7.938 -1.164 -5.488 1 91.06 84 SER A O 1
ATOM 619 N N . ARG A 1 85 ? -5.828 -1.539 -5.863 1 87 85 ARG A N 1
ATOM 620 C CA . ARG A 1 85 ? -5.617 -0.198 -6.395 1 87 85 ARG A CA 1
ATOM 621 C C . ARG A 1 85 ? -6.402 0.01 -7.684 1 87 85 ARG A C 1
ATOM 623 O O . ARG A 1 85 ? -6.848 1.124 -7.977 1 87 85 ARG A O 1
ATOM 630 N N . PHE A 1 86 ? -6.523 -1.05 -8.438 1 86.12 86 PHE A N 1
ATOM 631 C CA . PHE A 1 86 ? -7.207 -0.968 -9.727 1 86.12 86 PHE A CA 1
ATOM 632 C C . PHE A 1 86 ? -8.422 -1.885 -9.75 1 86.12 86 PHE A C 1
ATOM 634 O O . PHE A 1 86 ? -8.336 -3.055 -9.367 1 86.12 86 PHE A O 1
ATOM 641 N N . ARG A 1 87 ? -9.492 -1.387 -10.18 1 86.56 87 ARG A N 1
ATOM 642 C CA . ARG A 1 87 ? -10.734 -2.145 -10.227 1 86.56 87 ARG A CA 1
ATOM 643 C C . ARG A 1 87 ? -10.609 -3.359 -11.141 1 86.56 87 ARG A C 1
ATOM 645 O O . ARG A 1 87 ? -11.266 -4.379 -10.922 1 86.56 87 ARG A O 1
ATOM 652 N N . LYS A 1 88 ? -9.742 -3.346 -12.133 1 89.38 88 LYS A N 1
ATOM 653 C CA . LYS A 1 88 ? -9.641 -4.43 -13.102 1 89.38 88 LYS A CA 1
ATOM 654 C C . LYS A 1 88 ? -8.523 -5.402 -12.727 1 89.38 88 LYS A C 1
ATOM 656 O O . LYS A 1 88 ? -8.07 -6.188 -13.562 1 89.38 88 LYS A O 1
ATOM 661 N N . LEU A 1 89 ? -8.031 -5.309 -11.516 1 95.88 89 LEU A N 1
ATOM 662 C CA . LEU A 1 89 ? -7.039 -6.23 -10.977 1 95.88 89 LEU A CA 1
ATOM 663 C C . LEU A 1 89 ? -7.625 -7.047 -9.828 1 95.88 89 LEU A C 1
ATOM 665 O O . LEU A 1 89 ? -8.273 -6.496 -8.938 1 95.88 89 LEU A O 1
ATOM 669 N N . SER A 1 90 ? -7.582 -8.312 -9.953 1 97.81 90 SER A N 1
ATOM 670 C CA . SER A 1 90 ? -8.117 -9.195 -8.922 1 97.81 90 SER A CA 1
ATOM 671 C C . SER A 1 90 ? -7.168 -10.352 -8.633 1 97.81 90 SER A C 1
ATOM 673 O O . SER A 1 90 ? -6.203 -10.562 -9.375 1 97.81 90 SER A O 1
ATOM 675 N N . GLY A 1 91 ? -7.441 -11.062 -7.484 1 97.88 91 GLY A N 1
ATOM 676 C CA . GLY A 1 91 ? -6.562 -12.164 -7.141 1 97.88 91 GLY A CA 1
ATOM 677 C C . GLY A 1 91 ? -6.566 -12.492 -5.656 1 97.88 91 GLY A C 1
ATOM 678 O O . GLY A 1 91 ? -7.555 -12.242 -4.965 1 97.88 91 GLY A O 1
ATOM 679 N N . THR A 1 92 ? -5.453 -13.133 -5.238 1 97.56 92 THR A N 1
ATOM 680 C CA . THR A 1 92 ? -5.352 -13.586 -3.854 1 97.56 92 THR A CA 1
ATOM 681 C C . THR A 1 92 ? -3.895 -13.812 -3.463 1 97.56 92 THR A C 1
ATOM 683 O O . THR A 1 92 ? -3.037 -14.008 -4.328 1 97.56 92 THR A O 1
ATOM 686 N N . MET A 1 93 ? -3.721 -13.703 -2.189 1 96.88 93 MET A N 1
ATOM 687 C CA . MET A 1 93 ? -2.465 -14.133 -1.581 1 96.88 93 MET A CA 1
ATOM 688 C C . MET A 1 93 ? -2.705 -15.227 -0.547 1 96.88 93 MET A C 1
ATOM 690 O O . MET A 1 93 ? -3.545 -15.078 0.342 1 96.88 93 MET A O 1
ATOM 694 N N . SER A 1 94 ? -1.973 -16.266 -0.636 1 96.38 94 SER A N 1
ATOM 695 C CA . SER A 1 94 ? -2.1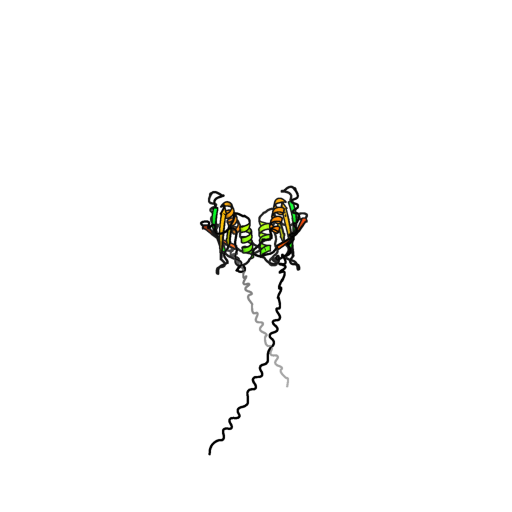15 -17.391 0.289 1 96.38 94 SER A CA 1
ATOM 696 C C . SER A 1 94 ? -1.457 -17.078 1.631 1 96.38 94 SER A C 1
ATOM 698 O O . SER A 1 94 ? -0.579 -16.219 1.717 1 96.38 94 SER A O 1
ATOM 700 N N . PRO A 1 95 ? -1.948 -17.766 2.688 1 93.94 95 PRO A N 1
ATOM 701 C CA . PRO A 1 95 ? -1.14 -17.719 3.908 1 93.94 95 PRO A CA 1
ATOM 702 C C . PRO A 1 95 ? 0.265 -18.281 3.705 1 93.94 95 PRO A C 1
ATOM 704 O O . PRO A 1 95 ? 0.499 -19.047 2.762 1 93.94 95 PRO A O 1
ATOM 707 N N . PRO A 1 96 ? 1.148 -17.766 4.578 1 92.62 96 PRO A N 1
ATOM 708 C CA . PRO A 1 96 ? 2.492 -18.328 4.465 1 92.62 96 PRO A CA 1
ATOM 709 C C . PRO A 1 96 ? 2.525 -19.828 4.777 1 92.62 96 PRO A C 1
ATOM 711 O O . PRO A 1 96 ? 1.72 -20.312 5.574 1 92.62 96 PRO A O 1
ATOM 714 N N . ASP A 1 97 ? 3.439 -20.516 4.137 1 92.38 97 ASP A N 1
ATOM 715 C CA . ASP A 1 97 ? 3.641 -21.938 4.465 1 92.38 97 ASP A CA 1
ATOM 716 C C . ASP A 1 97 ? 4.789 -22.109 5.453 1 92.38 97 ASP A C 1
ATOM 718 O O . ASP A 1 97 ? 5.285 -21.125 6.02 1 92.38 97 ASP A O 1
ATOM 722 N N . ASP A 1 98 ? 5.148 -23.359 5.727 1 90.38 98 ASP A N 1
ATOM 723 C CA . ASP A 1 98 ? 6.141 -23.656 6.754 1 90.38 98 ASP A CA 1
ATOM 724 C C . ASP A 1 98 ? 7.531 -23.188 6.328 1 90.38 98 ASP A C 1
ATOM 726 O O . ASP A 1 98 ? 8.414 -23 7.172 1 90.38 98 ASP A O 1
ATOM 730 N N . SER A 1 99 ? 7.766 -22.891 5.102 1 91.31 99 SER A N 1
ATOM 731 C CA . SER A 1 99 ? 9.055 -22.453 4.578 1 91.31 99 SER A CA 1
ATOM 732 C C . SER A 1 99 ? 9.094 -20.938 4.402 1 91.31 99 SER A C 1
ATOM 734 O O . SER A 1 99 ? 9.906 -20.422 3.639 1 91.31 99 SER A O 1
ATOM 736 N N . LYS A 1 100 ? 8.125 -20.203 4.98 1 93.06 100 LYS A N 1
ATOM 737 C CA . LYS A 1 100 ? 8.023 -18.75 4.891 1 93.06 100 LYS A CA 1
ATOM 738 C C . LYS A 1 100 ? 7.812 -18.312 3.447 1 93.06 100 LYS A C 1
ATOM 740 O O . LYS A 1 100 ? 8.391 -17.312 3.01 1 93.06 100 LYS A O 1
ATOM 745 N N . LYS A 1 101 ? 7.074 -19.109 2.752 1 96.5 101 LYS A N 1
ATOM 746 C CA . LYS A 1 101 ? 6.695 -18.781 1.381 1 96.5 101 LYS A CA 1
ATOM 747 C C . LYS A 1 101 ? 5.195 -18.547 1.269 1 96.5 101 LYS A C 1
ATOM 749 O O . LYS A 1 101 ? 4.406 -19.109 2.029 1 96.5 101 LYS A O 1
ATOM 754 N N . ALA A 1 102 ? 4.816 -17.688 0.384 1 97.06 102 ALA A N 1
ATOM 755 C CA . ALA A 1 102 ? 3.412 -17.453 0.05 1 97.06 102 ALA A CA 1
ATOM 756 C C . ALA A 1 102 ? 3.229 -17.297 -1.455 1 97.06 102 ALA A C 1
ATOM 758 O O . ALA A 1 102 ? 4.16 -16.891 -2.162 1 97.06 102 ALA A O 1
ATOM 759 N N . GLU A 1 103 ? 2.061 -17.656 -1.902 1 97.94 103 GLU A N 1
ATOM 760 C CA . GLU A 1 103 ? 1.718 -17.516 -3.314 1 97.94 103 GLU A CA 1
ATOM 761 C C . GLU A 1 103 ? 0.74 -16.359 -3.539 1 97.94 103 GLU A C 1
ATOM 763 O O . GLU A 1 103 ? -0.216 -16.203 -2.777 1 97.94 103 GLU A O 1
ATOM 768 N N . ILE A 1 104 ? 1.009 -15.602 -4.559 1 98 104 ILE A N 1
ATOM 769 C CA . ILE A 1 104 ? 0.089 -14.57 -5.016 1 98 104 ILE A CA 1
ATOM 770 C C . ILE A 1 104 ? -0.405 -14.906 -6.422 1 98 104 ILE A C 1
ATOM 772 O O . ILE A 1 104 ? 0.397 -15.141 -7.328 1 98 104 ILE A O 1
ATOM 776 N N . LEU A 1 105 ? -1.68 -15.031 -6.574 1 98.56 105 LEU A N 1
ATOM 777 C CA . LEU A 1 105 ? -2.314 -15.117 -7.883 1 98.56 105 LEU A CA 1
ATOM 778 C C . LEU A 1 105 ? -2.965 -13.789 -8.258 1 98.56 105 LEU A C 1
ATOM 780 O O . LEU A 1 105 ? -3.803 -13.266 -7.516 1 98.56 105 LEU A O 1
ATOM 784 N N . VAL A 1 106 ? -2.582 -13.211 -9.383 1 98.44 106 VAL A N 1
ATOM 785 C CA . VAL A 1 106 ? -3.123 -11.922 -9.812 1 98.44 106 VAL A CA 1
ATOM 786 C C . VAL A 1 106 ? -3.639 -12.023 -11.242 1 98.44 106 VAL A C 1
ATOM 788 O O . VAL A 1 106 ? -3.01 -12.664 -12.094 1 98.44 106 VAL A O 1
ATOM 791 N N . GLU A 1 107 ? -4.746 -11.414 -11.508 1 98.31 107 GLU A N 1
ATOM 792 C CA . GLU A 1 107 ? -5.402 -11.43 -12.812 1 98.31 107 GLU A CA 1
ATOM 793 C C . GLU A 1 107 ? -5.883 -10.039 -13.203 1 98.31 107 GLU A C 1
ATOM 795 O O . GLU A 1 107 ? -6.305 -9.258 -12.344 1 98.31 107 GLU A O 1
ATOM 800 N N . GLY A 1 108 ? -5.844 -9.758 -14.531 1 97.62 108 GLY A N 1
ATOM 801 C CA . GLY A 1 108 ? -6.27 -8.484 -15.086 1 97.62 108 GLY A CA 1
ATOM 802 C C . GLY A 1 108 ? -5.633 -8.18 -16.422 1 97.62 108 GLY A C 1
ATOM 803 O O . GLY A 1 108 ? -5.121 -9.078 -17.094 1 97.62 108 GLY A O 1
ATOM 804 N N . ARG A 1 109 ? -5.809 -6.977 -16.797 1 96.12 109 ARG A N 1
ATOM 805 C CA . ARG A 1 109 ? -5.137 -6.562 -18.031 1 96.12 109 ARG A CA 1
ATOM 806 C C . ARG A 1 109 ? -3.623 -6.676 -17.891 1 96.12 109 ARG A C 1
ATOM 808 O O . ARG A 1 109 ? -3.062 -6.359 -16.844 1 96.12 109 ARG A O 1
ATOM 815 N N . ARG A 1 110 ? -2.98 -7.035 -18.906 1 96.44 110 ARG A N 1
ATOM 816 C CA . ARG A 1 110 ? -1.55 -7.32 -18.906 1 96.44 110 ARG A CA 1
ATOM 817 C C . ARG A 1 110 ? -0.759 -6.16 -18.312 1 96.44 110 ARG A C 1
ATOM 819 O O . ARG A 1 110 ? 0.121 -6.363 -17.469 1 96.44 110 ARG A O 1
ATOM 826 N N . LYS A 1 111 ? -1.066 -4.961 -18.703 1 95.75 111 LYS A N 1
ATOM 827 C CA . LYS A 1 111 ? -0.336 -3.799 -18.203 1 95.75 111 LYS A CA 1
ATOM 828 C C . LYS A 1 111 ? -0.437 -3.691 -16.688 1 95.75 111 LYS A C 1
ATOM 830 O O . LYS A 1 111 ? 0.542 -3.355 -16.016 1 95.75 111 LYS A O 1
ATOM 835 N N . MET A 1 112 ? -1.572 -3.994 -16.156 1 96.25 112 MET A N 1
ATOM 836 C CA . MET A 1 112 ? -1.8 -3.895 -14.711 1 96.25 112 MET A CA 1
ATOM 837 C C . MET A 1 112 ? -1.099 -5.027 -13.969 1 96.25 112 MET A C 1
ATOM 839 O O . MET A 1 112 ? -0.496 -4.809 -12.922 1 96.25 112 MET A O 1
ATOM 843 N N . VAL A 1 113 ? -1.169 -6.199 -14.555 1 97.56 113 VAL A N 1
ATOM 844 C CA . VAL A 1 113 ? -0.527 -7.359 -13.945 1 97.56 113 VAL A CA 1
ATOM 845 C C . VAL A 1 113 ? 0.989 -7.172 -13.953 1 97.56 113 VAL A C 1
ATOM 847 O O . VAL A 1 113 ? 1.657 -7.434 -12.953 1 97.56 113 VAL A O 1
ATOM 850 N N . ASP A 1 114 ? 1.47 -6.676 -15.055 1 96.31 114 ASP A N 1
ATOM 851 C CA . ASP A 1 114 ? 2.904 -6.418 -15.148 1 96.31 114 ASP A CA 1
ATOM 852 C C . ASP A 1 114 ? 3.346 -5.387 -14.117 1 96.31 114 ASP A C 1
ATOM 854 O O . ASP A 1 114 ? 4.406 -5.523 -13.5 1 96.31 114 ASP A O 1
ATOM 858 N N . GLY A 1 115 ? 2.549 -4.363 -13.961 1 94.38 115 GLY A N 1
ATOM 859 C CA . GLY A 1 115 ? 2.834 -3.367 -12.945 1 94.38 115 GLY A CA 1
ATOM 860 C C . GLY A 1 115 ? 2.842 -3.938 -11.539 1 94.38 115 GLY A C 1
ATOM 861 O O . GLY A 1 115 ? 3.701 -3.588 -10.727 1 94.38 115 GLY A O 1
ATOM 862 N N . PHE A 1 116 ? 1.963 -4.824 -11.266 1 96.25 116 PHE A N 1
ATOM 863 C CA . PHE A 1 116 ? 1.876 -5.469 -9.953 1 96.25 116 PHE A CA 1
ATOM 864 C C . PHE A 1 116 ? 3.098 -6.344 -9.703 1 96.25 116 PHE A C 1
ATOM 866 O O . PHE A 1 116 ? 3.654 -6.336 -8.602 1 96.25 116 PHE A O 1
ATOM 873 N N . VAL A 1 117 ? 3.494 -7.047 -10.711 1 96.5 117 VAL A N 1
ATOM 874 C CA . VAL A 1 117 ? 4.664 -7.91 -10.602 1 96.5 117 VAL A CA 1
ATOM 875 C C . VAL A 1 117 ? 5.906 -7.062 -10.328 1 96.5 117 VAL A C 1
ATOM 877 O O . VAL A 1 117 ? 6.711 -7.387 -9.453 1 96.5 117 VAL A O 1
ATOM 880 N N . ARG A 1 118 ? 6.07 -5.977 -11.062 1 94.12 118 ARG A N 1
ATOM 881 C CA . ARG A 1 118 ? 7.203 -5.082 -10.852 1 94.12 118 ARG A CA 1
ATOM 882 C C . ARG A 1 118 ? 7.199 -4.508 -9.438 1 94.12 118 ARG A C 1
ATOM 884 O O . ARG A 1 118 ? 8.258 -4.359 -8.82 1 94.12 118 ARG A O 1
ATOM 891 N N . TRP A 1 119 ? 6.062 -4.18 -8.977 1 93.31 119 TRP A N 1
ATOM 892 C CA . TRP A 1 119 ? 5.926 -3.678 -7.613 1 93.31 119 TRP A CA 1
ATOM 893 C C . TRP A 1 119 ? 6.395 -4.715 -6.602 1 93.31 119 TRP A C 1
ATOM 895 O O . TRP A 1 119 ? 7.129 -4.391 -5.664 1 93.31 119 TRP A O 1
ATOM 905 N N . CYS A 1 120 ? 5.988 -5.957 -6.758 1 93.94 120 CYS A N 1
ATOM 906 C CA . CYS A 1 120 ? 6.41 -7.027 -5.863 1 93.94 120 CYS A CA 1
ATOM 907 C C . CYS A 1 120 ? 7.93 -7.16 -5.844 1 93.94 120 CYS A C 1
ATOM 909 O O . CYS A 1 120 ? 8.516 -7.504 -4.816 1 93.94 120 CYS A O 1
ATOM 911 N N . GLU A 1 121 ? 8.531 -6.832 -6.91 1 92.31 121 GLU A N 1
ATOM 912 C CA . GLU A 1 121 ? 9.961 -7.074 -7.082 1 92.31 121 GLU A CA 1
ATOM 913 C C . GLU A 1 121 ? 10.789 -5.926 -6.504 1 92.31 121 GLU A C 1
ATOM 915 O O . GLU A 1 121 ? 12.008 -6.043 -6.363 1 92.31 121 GLU A O 1
ATOM 920 N N . ARG A 1 122 ? 10.25 -4.793 -6.223 1 82.62 122 ARG A N 1
ATOM 921 C CA . ARG A 1 122 ? 10.977 -3.658 -5.668 1 82.62 122 ARG A CA 1
ATOM 922 C C . ARG A 1 122 ? 11.672 -4.035 -4.363 1 82.62 122 ARG A C 1
ATOM 924 O O . ARG A 1 122 ? 12.688 -3.447 -4 1 82.62 122 ARG A O 1
ATOM 931 N N . GLY A 1 123 ? 11.25 -5.035 -3.633 1 67.5 123 GLY A N 1
ATOM 932 C CA . GLY A 1 123 ? 11.898 -5.516 -2.424 1 67.5 123 GLY A CA 1
ATOM 933 C C . GLY A 1 123 ? 11.672 -4.613 -1.225 1 67.5 123 GLY A C 1
ATOM 934 O O . GLY A 1 123 ? 11.898 -5.023 -0.083 1 67.5 123 GLY A O 1
ATOM 935 N N . ASN A 1 124 ? 11.438 -3.318 -1.378 1 73.62 124 ASN A N 1
ATOM 936 C CA . ASN A 1 124 ? 11.266 -2.426 -0.237 1 73.62 124 ASN A CA 1
ATOM 937 C C . ASN A 1 124 ? 9.789 -2.207 0.087 1 73.62 124 ASN A C 1
ATOM 939 O O . ASN A 1 124 ? 9.383 -1.091 0.417 1 73.62 124 ASN A O 1
ATOM 943 N N . VAL A 1 125 ? 9.078 -3.271 0.023 1 76.94 125 VAL A N 1
ATOM 944 C CA . VAL A 1 125 ? 7.656 -3.176 0.354 1 76.94 125 VAL A CA 1
ATOM 945 C C . VAL A 1 125 ? 7.465 -3.336 1.86 1 76.94 125 VAL A C 1
ATOM 947 O O . VAL A 1 125 ? 8.109 -4.18 2.488 1 76.94 125 VAL A O 1
ATOM 950 N N . GLY A 1 126 ? 6.672 -2.346 2.453 1 75.38 126 GLY A N 1
ATOM 951 C CA . GLY A 1 126 ? 6.414 -2.398 3.883 1 75.38 126 GLY A CA 1
ATOM 952 C C . GLY A 1 126 ? 7.32 -1.486 4.688 1 75.38 126 GLY A C 1
ATOM 953 O O . GLY A 1 126 ? 7.707 -0.413 4.215 1 75.38 126 GLY A O 1
ATOM 954 N N . LEU A 1 127 ? 7.559 -1.791 5.957 1 79.56 127 LEU A N 1
ATOM 955 C CA . LEU A 1 127 ? 8.375 -0.973 6.844 1 79.56 127 LEU A CA 1
ATOM 956 C C . LEU A 1 127 ? 9.805 -1.513 6.922 1 79.56 127 LEU A C 1
ATOM 958 O O . LEU A 1 127 ? 10.766 -0.783 6.664 1 79.56 127 LEU A O 1
ATOM 962 N N . SER A 1 128 ? 9.992 -2.75 7.312 1 78.94 128 SER A N 1
ATOM 963 C CA . SER A 1 128 ? 11.32 -3.334 7.484 1 78.94 128 SER A CA 1
ATOM 964 C C . SER A 1 128 ? 11.375 -4.75 6.922 1 78.94 128 SER A C 1
ATOM 966 O O . SER A 1 128 ? 12.352 -5.473 7.148 1 78.94 128 SER A O 1
ATOM 968 N N . GLN A 1 129 ? 10.383 -5.125 6.188 1 83.69 129 GLN A N 1
ATOM 969 C CA . GLN A 1 129 ? 10.273 -6.504 5.719 1 83.69 129 GLN A CA 1
ATOM 970 C C . GLN A 1 129 ? 11.227 -6.77 4.559 1 83.69 129 GLN A C 1
ATOM 972 O O . GLN A 1 129 ? 11.422 -5.91 3.699 1 83.69 129 GLN A O 1
ATOM 977 N N . ARG A 1 130 ? 11.805 -7.914 4.652 1 88.06 130 ARG A N 1
ATOM 978 C CA . ARG A 1 130 ? 12.633 -8.406 3.553 1 88.06 130 ARG A CA 1
ATOM 979 C C . ARG A 1 130 ? 11.898 -9.484 2.76 1 88.06 130 ARG A C 1
ATOM 981 O O . ARG A 1 130 ? 11.664 -10.586 3.264 1 88.06 130 ARG A O 1
ATOM 988 N N . ILE A 1 131 ? 11.508 -9.141 1.559 1 92.38 131 ILE A N 1
ATOM 989 C CA . ILE A 1 131 ? 10.734 -10.023 0.691 1 92.38 131 ILE A CA 1
ATOM 990 C C . ILE A 1 131 ? 11.508 -10.281 -0.603 1 92.38 131 ILE A C 1
ATOM 992 O O . ILE A 1 131 ? 12.086 -9.359 -1.181 1 92.38 131 ILE A O 1
ATOM 996 N N . THR A 1 132 ? 11.562 -11.516 -1.004 1 93.31 132 THR A N 1
ATOM 997 C CA . THR A 1 132 ? 12.141 -11.883 -2.289 1 93.31 132 THR A CA 1
ATOM 998 C C . THR A 1 132 ? 11.109 -12.602 -3.162 1 93.31 132 THR A C 1
ATOM 1000 O O . THR A 1 132 ? 10.359 -13.453 -2.678 1 93.31 132 THR A O 1
ATOM 1003 N N . VAL A 1 133 ? 11.078 -12.188 -4.445 1 96.25 133 VAL A N 1
ATOM 1004 C CA . VAL A 1 133 ? 10.25 -12.914 -5.406 1 96.25 133 VAL A CA 1
ATOM 1005 C C . VAL A 1 133 ? 11.023 -14.125 -5.93 1 96.25 133 VAL A C 1
ATOM 1007 O O . VAL A 1 133 ? 12.062 -13.977 -6.582 1 96.25 133 VAL A O 1
ATOM 1010 N N . GLU A 1 134 ? 10.562 -15.273 -5.652 1 96.44 134 GLU A N 1
ATOM 1011 C CA . GLU A 1 134 ? 11.25 -16.5 -6.055 1 96.44 134 GLU A CA 1
ATOM 1012 C C . GLU A 1 134 ? 10.914 -16.875 -7.496 1 96.44 134 GLU A C 1
ATOM 1014 O O . GLU A 1 134 ? 11.766 -17.375 -8.227 1 96.44 134 GLU A O 1
ATOM 1019 N N . SER A 1 135 ? 9.641 -16.672 -7.855 1 97.75 135 SER A N 1
ATOM 1020 C CA . SER A 1 135 ? 9.258 -17 -9.219 1 97.75 135 SER A CA 1
ATOM 1021 C C . SER A 1 135 ? 8.016 -16.234 -9.648 1 97.75 135 SER A C 1
ATOM 1023 O O . SER A 1 135 ? 7.211 -15.82 -8.812 1 97.75 135 SER A O 1
ATOM 1025 N N . VAL A 1 136 ? 7.906 -15.984 -10.945 1 98.12 136 VAL A N 1
ATOM 1026 C CA . VAL A 1 136 ? 6.73 -15.445 -11.625 1 98.12 136 VAL A CA 1
ATOM 1027 C C . VAL A 1 136 ? 6.367 -16.328 -12.812 1 98.12 136 VAL A C 1
ATOM 1029 O O . VAL A 1 136 ? 7.168 -16.5 -13.734 1 98.12 136 VAL A O 1
ATOM 1032 N N . LYS A 1 137 ? 5.152 -16.875 -12.789 1 98.19 137 LYS A N 1
ATOM 1033 C CA . LYS A 1 137 ? 4.727 -17.766 -13.859 1 98.19 137 LYS A CA 1
ATOM 1034 C C . LYS A 1 137 ? 3.387 -17.328 -14.445 1 98.19 137 LYS A C 1
ATOM 1036 O O . LYS A 1 137 ? 2.482 -16.938 -13.703 1 98.19 137 LYS A O 1
ATOM 1041 N N . GLU A 1 138 ? 3.301 -17.438 -15.664 1 96.56 138 GLU A N 1
ATOM 1042 C CA . GLU A 1 138 ? 2.02 -17.141 -16.297 1 96.56 138 GLU A CA 1
ATOM 1043 C C . GLU A 1 138 ? 1.031 -18.297 -16.094 1 96.56 138 GLU A C 1
ATOM 1045 O O . GLU A 1 138 ? 1.401 -19.469 -16.188 1 96.56 138 GLU A O 1
ATOM 1050 N N . GLU A 1 139 ? -0.127 -17.953 -15.805 1 97.25 139 GLU A N 1
ATOM 1051 C CA . GLU A 1 139 ? -1.235 -18.891 -15.648 1 97.25 139 GLU A CA 1
ATOM 1052 C C . GLU A 1 139 ? -2.455 -18.438 -16.438 1 97.25 139 GLU A C 1
ATOM 1054 O O . GLU A 1 139 ? -2.506 -17.312 -16.922 1 97.25 139 GLU A O 1
ATOM 1059 N N . ASP A 1 140 ? -3.375 -19.359 -16.625 1 96.44 140 ASP A N 1
ATOM 1060 C CA . ASP A 1 140 ? -4.656 -18.984 -17.203 1 96.44 140 ASP A CA 1
ATOM 1061 C C . ASP A 1 140 ? -5.508 -18.219 -16.188 1 96.44 140 ASP A C 1
ATOM 1063 O O . ASP A 1 140 ? -5.621 -18.609 -15.031 1 96.44 140 ASP A O 1
ATOM 1067 N N . PRO A 1 141 ? -6.059 -17.094 -16.656 1 97.31 141 PRO A N 1
ATOM 1068 C CA . PRO A 1 141 ? -6.977 -16.406 -15.734 1 97.31 141 PRO A CA 1
ATOM 1069 C C . PRO A 1 141 ? -8.117 -17.312 -15.266 1 97.31 141 PRO A C 1
ATOM 1071 O O . PRO A 1 141 ? -8.672 -18.078 -16.062 1 97.31 141 PRO A O 1
ATOM 1074 N N . THR A 1 142 ? -8.469 -17.297 -14.031 1 95.81 142 THR A N 1
ATOM 1075 C CA . THR A 1 142 ? -9.516 -18.141 -13.461 1 95.81 142 THR A CA 1
ATOM 1076 C C . THR A 1 142 ? -10.875 -17.453 -13.562 1 95.81 142 THR A C 1
ATOM 1078 O O . THR A 1 142 ? -11.898 -18.109 -13.75 1 95.81 142 THR A O 1
ATOM 1081 N N . GLY A 1 143 ? -10.922 -16.188 -13.438 1 94.25 143 GLY A N 1
ATOM 1082 C CA . GLY A 1 143 ? -12.172 -15.453 -13.398 1 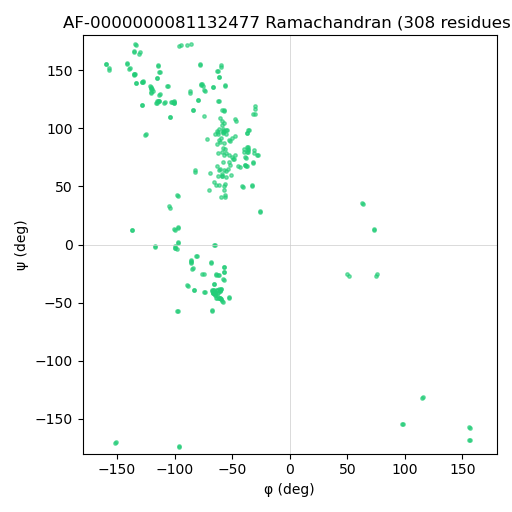94.25 143 GLY A CA 1
ATOM 1083 C C . GLY A 1 143 ? -12.922 -15.625 -12.086 1 94.25 143 GLY A C 1
ATOM 1084 O O . GLY A 1 143 ? -14.086 -15.242 -11.977 1 94.25 143 GLY A O 1
ATOM 1085 N N . LEU A 1 144 ? -12.234 -16.188 -11.078 1 93.44 144 LEU A N 1
ATOM 1086 C CA . LEU A 1 144 ? -12.891 -16.547 -9.828 1 93.44 144 LEU A CA 1
ATOM 1087 C C . LEU A 1 144 ? -12.945 -15.359 -8.875 1 93.44 144 LEU A C 1
ATOM 1089 O O . LEU A 1 144 ? -13.695 -15.367 -7.898 1 93.44 144 LEU A O 1
ATOM 1093 N N . TYR A 1 145 ? -12.188 -14.352 -9.195 1 94 145 TYR A N 1
ATOM 1094 C CA . TYR A 1 145 ? -12.047 -13.258 -8.242 1 94 145 TYR A CA 1
ATOM 1095 C C . TYR A 1 145 ? -12.625 -11.969 -8.805 1 94 145 TYR A C 1
ATOM 1097 O O . TYR A 1 145 ? -12.508 -11.703 -10.008 1 94 145 TYR A O 1
ATOM 1105 N N . ASP A 1 146 ? -13.258 -11.148 -7.953 1 93.31 146 ASP A N 1
ATOM 1106 C CA . ASP A 1 146 ? -13.766 -9.836 -8.328 1 93.31 146 ASP A CA 1
ATOM 1107 C C . ASP A 1 146 ? -13.07 -8.727 -7.535 1 93.31 146 ASP A C 1
ATOM 1109 O O . ASP A 1 146 ? -13.383 -7.547 -7.703 1 93.31 146 ASP A O 1
ATOM 1113 N N . ASP A 1 147 ? -12.234 -9.109 -6.699 1 93.94 147 ASP A N 1
ATOM 1114 C CA . ASP A 1 147 ? -11.375 -8.242 -5.887 1 93.94 147 ASP A CA 1
ATOM 1115 C C . ASP A 1 147 ? -10.062 -8.938 -5.543 1 93.94 147 ASP A C 1
ATOM 1117 O O . ASP A 1 147 ? -9.734 -9.977 -6.125 1 93.94 147 ASP A O 1
ATOM 1121 N N . PHE A 1 148 ? -9.312 -8.352 -4.66 1 95.25 148 PHE A N 1
ATOM 1122 C CA . PHE A 1 148 ? -8.078 -8.969 -4.199 1 95.25 148 PHE A CA 1
ATOM 1123 C C . PHE A 1 148 ? -8.219 -9.445 -2.76 1 95.25 148 PHE A C 1
ATOM 1125 O O . PHE A 1 148 ? -8.461 -8.648 -1.854 1 95.25 148 PHE A O 1
ATOM 1132 N N . TYR A 1 149 ? -8.016 -10.703 -2.516 1 93.56 149 TYR A N 1
ATOM 1133 C CA . TYR A 1 149 ? -8.289 -11.312 -1.216 1 93.56 149 TYR A CA 1
ATOM 1134 C C . TYR A 1 149 ? -6.992 -11.75 -0.538 1 93.56 149 TYR A C 1
ATOM 1136 O O . TYR A 1 149 ? -6.137 -12.375 -1.166 1 93.56 149 TYR A O 1
ATOM 1144 N N . VAL A 1 150 ? -6.895 -11.312 0.685 1 94 150 VAL A N 1
ATOM 1145 C CA . VAL A 1 150 ? -5.797 -11.75 1.54 1 94 150 VAL A CA 1
ATOM 1146 C C . VAL A 1 150 ? -6.352 -12.336 2.836 1 94 150 VAL A C 1
ATOM 1148 O O . VAL A 1 150 ? -6.625 -11.602 3.789 1 94 150 VAL A O 1
ATOM 1151 N N . PRO A 1 151 ? -6.543 -13.617 2.92 1 88.19 151 PRO A N 1
ATOM 1152 C CA . PRO A 1 151 ? -7.168 -14.234 4.094 1 88.19 151 PRO A CA 1
ATOM 1153 C C . PRO A 1 151 ? -6.363 -14.016 5.375 1 88.19 151 PRO A C 1
ATOM 1155 O O . PRO A 1 151 ? -5.133 -14.109 5.355 1 88.19 151 PRO A O 1
ATOM 1158 N N . THR A 1 152 ? -6.863 -13.438 6.477 1 75.5 152 THR A N 1
ATOM 1159 C CA . THR A 1 152 ? -6.219 -13.188 7.758 1 75.5 152 THR A CA 1
ATOM 1160 C C . THR A 1 152 ? -6.707 -14.18 8.812 1 75.5 152 THR A C 1
ATOM 1162 O O . THR A 1 152 ? -6.164 -14.234 9.914 1 75.5 152 THR A O 1
ATOM 1165 N N . GLY A 1 153 ? -7.031 -15.375 8.594 1 60.19 153 GLY A N 1
ATOM 1166 C CA . GLY A 1 153 ? -7.633 -16.312 9.531 1 60.19 153 GLY A CA 1
ATOM 1167 C C . GLY A 1 153 ? -8.836 -15.75 10.258 1 60.19 153 GLY A C 1
ATOM 1168 O O . GLY A 1 153 ? -9.57 -16.484 10.922 1 60.19 153 GLY A O 1
ATOM 1169 N N . ARG A 1 154 ? -8.93 -14.492 10.406 1 50.03 154 ARG A N 1
ATOM 1170 C CA . ARG A 1 154 ? -10.094 -14.008 11.141 1 50.03 154 ARG A CA 1
ATOM 1171 C C . ARG A 1 154 ? -11.344 -14.062 10.273 1 50.03 154 ARG A C 1
ATOM 1173 O O . ARG A 1 154 ? -12.461 -13.93 10.781 1 50.03 154 ARG A O 1
ATOM 1180 N N . ASP A 1 155 ? -11.25 -14.016 9.031 1 44.34 155 ASP A N 1
ATOM 1181 C CA . ASP A 1 155 ? -12.438 -14.07 8.188 1 44.34 155 ASP A CA 1
ATOM 1182 C C . ASP A 1 155 ? -13.133 -15.43 8.305 1 44.34 155 ASP A C 1
ATOM 1184 O O . ASP A 1 155 ? -14.18 -15.648 7.699 1 44.34 155 ASP A O 1
ATOM 1188 N N . ASN A 1 156 ? -12.648 -16.297 9.039 1 33.97 156 ASN A N 1
ATOM 1189 C CA . ASN A 1 156 ? -13.477 -17.484 9.234 1 33.97 156 ASN A CA 1
ATOM 1190 C C . ASN A 1 156 ? -14.438 -17.312 10.398 1 33.97 156 ASN A C 1
ATOM 1192 O O . ASN A 1 156 ? -14.086 -16.719 11.422 1 33.97 156 ASN A O 1
ATOM 1196 N N . MET B 1 1 ? -46.438 -71.188 67.75 1 27.42 1 MET B N 1
ATOM 1197 C CA . MET B 1 1 ? -46.844 -69.938 68.312 1 27.42 1 MET B CA 1
ATOM 1198 C C . MET B 1 1 ? -46.938 -68.875 67.25 1 27.42 1 MET B C 1
ATOM 1200 O O . MET B 1 1 ? -45.938 -68.562 66.562 1 27.42 1 MET B O 1
ATOM 1204 N N . ALA B 1 2 ? -48.219 -68.562 66.812 1 30.25 2 ALA B N 1
ATOM 1205 C CA . ALA B 1 2 ? -48.906 -67.875 65.688 1 30.25 2 ALA B CA 1
ATOM 1206 C C . ALA B 1 2 ? -48.688 -66.375 65.812 1 30.25 2 ALA B C 1
ATOM 1208 O O . ALA B 1 2 ? -49.031 -65.75 66.812 1 30.25 2 ALA B O 1
ATOM 1209 N N . ARG B 1 3 ? -47.531 -65.875 65.125 1 30.42 3 ARG B N 1
ATOM 1210 C CA . ARG B 1 3 ? -46.969 -64.5 65.125 1 30.42 3 ARG B CA 1
ATOM 1211 C C . ARG B 1 3 ? -48 -63.5 64.625 1 30.42 3 ARG B C 1
ATOM 1213 O O . ARG B 1 3 ? -48.656 -63.75 63.594 1 30.42 3 ARG B O 1
ATOM 1220 N N . ASN B 1 4 ? -48.625 -62.656 65.438 1 28.97 4 ASN B N 1
ATOM 1221 C CA . ASN B 1 4 ? -49.688 -61.656 65.438 1 28.97 4 ASN B CA 1
ATOM 1222 C C . ASN B 1 4 ? -49.375 -60.5 64.5 1 28.97 4 ASN B C 1
ATOM 1224 O O . ASN B 1 4 ? -48.625 -59.562 64.875 1 28.97 4 ASN B O 1
ATOM 1228 N N . THR B 1 5 ? -49 -60.719 63.188 1 34.97 5 THR B N 1
ATOM 1229 C CA . THR B 1 5 ? -48.5 -59.656 62.344 1 34.97 5 THR B CA 1
ATOM 1230 C C . THR B 1 5 ? -49.562 -58.594 62.125 1 34.97 5 THR B C 1
ATOM 1232 O O . THR B 1 5 ? -50.656 -58.875 61.656 1 34.97 5 THR B O 1
ATOM 1235 N N . ILE B 1 6 ? -49.625 -57.594 63.094 1 30.69 6 ILE B N 1
ATOM 1236 C CA . ILE B 1 6 ? -50.594 -56.5 63.219 1 30.69 6 ILE B CA 1
ATOM 1237 C C . ILE B 1 6 ? -50.594 -55.656 61.969 1 30.69 6 ILE B C 1
ATOM 1239 O O . ILE B 1 6 ? -49.562 -55.062 61.594 1 30.69 6 ILE B O 1
ATOM 1243 N N . THR B 1 7 ? -51.469 -55.812 60.938 1 31.42 7 THR B N 1
ATOM 1244 C CA . THR B 1 7 ? -51.719 -55.281 59.594 1 31.42 7 THR B CA 1
ATOM 1245 C C . THR B 1 7 ? -52.219 -53.844 59.688 1 31.42 7 THR B C 1
ATOM 1247 O O . THR B 1 7 ? -53.375 -53.594 60 1 31.42 7 THR B O 1
ATOM 1250 N N . ALA B 1 8 ? -51.562 -52.875 60.531 1 27.41 8 ALA B N 1
ATOM 1251 C CA . ALA B 1 8 ? -52.25 -51.594 60.781 1 27.41 8 ALA B CA 1
ATOM 1252 C C . ALA B 1 8 ? -52.469 -50.844 59.469 1 27.41 8 ALA B C 1
ATOM 1254 O O . ALA B 1 8 ? -51.531 -50.656 58.688 1 27.41 8 ALA B O 1
ATOM 1255 N N . VAL B 1 9 ? -53.656 -50.875 58.844 1 32.44 9 VAL B N 1
ATOM 1256 C CA . VAL B 1 9 ? -54.219 -50.375 57.594 1 32.44 9 VAL B CA 1
ATOM 1257 C C . VAL B 1 9 ? -54.312 -48.844 57.656 1 32.44 9 VAL B C 1
ATOM 1259 O O . VAL B 1 9 ? -55.094 -48.312 58.438 1 32.44 9 VAL B O 1
ATOM 1262 N N . PHE B 1 10 ? -53.156 -48.031 57.812 1 35.59 10 PHE B N 1
ATOM 1263 C CA . PHE B 1 10 ? -53.312 -46.562 57.969 1 35.59 10 PHE B CA 1
ATOM 1264 C C . PHE B 1 10 ? -54.062 -45.969 56.812 1 35.59 10 PHE B C 1
ATOM 1266 O O . PHE B 1 10 ? -53.812 -46.312 55.656 1 35.59 10 PHE B O 1
ATOM 1273 N N . PRO B 1 11 ? -55.281 -45.406 57 1 33.31 11 PRO B N 1
ATOM 1274 C CA . PRO B 1 11 ? -56.219 -44.812 56.031 1 33.31 11 PRO B CA 1
ATOM 1275 C C . PRO B 1 11 ? -55.625 -43.594 55.312 1 33.31 11 PRO B C 1
ATOM 1277 O O . PRO B 1 11 ? -55.094 -42.688 55.938 1 33.31 11 PRO B O 1
ATOM 1280 N N . LEU B 1 12 ? -55 -43.719 54.062 1 33.53 12 LEU B N 1
ATOM 1281 C CA . LEU B 1 12 ? -54.344 -42.75 53.188 1 33.53 12 LEU B CA 1
ATOM 1282 C C . LEU B 1 12 ? -55.344 -41.656 52.812 1 33.53 12 LEU B C 1
ATOM 1284 O O . LEU B 1 12 ? -56.375 -41.938 52.188 1 33.53 12 LEU B O 1
ATOM 1288 N N . LEU B 1 13 ? -55.625 -40.625 53.719 1 29.94 13 LEU B N 1
ATOM 1289 C CA . LEU B 1 13 ? -56.531 -39.5 53.5 1 29.94 13 LEU B CA 1
ATOM 1290 C C . LEU B 1 13 ? -56.156 -38.75 52.25 1 29.94 13 LEU B C 1
ATOM 1292 O O . LEU B 1 13 ? -55.031 -38.25 52.125 1 29.94 13 LEU B O 1
ATOM 1296 N N . LEU B 1 14 ? -56.75 -39 51.062 1 29.98 14 LEU B N 1
ATOM 1297 C CA . LEU B 1 14 ? -56.656 -38.5 49.688 1 29.98 14 LEU B CA 1
ATOM 1298 C C . LEU B 1 14 ? -57.062 -37.031 49.625 1 29.98 14 LEU B C 1
ATOM 1300 O O . LEU B 1 14 ? -58.25 -36.688 49.812 1 29.98 14 LEU B O 1
ATOM 1304 N N . ILE B 1 15 ? -56.469 -36.125 50.5 1 30.08 15 ILE B N 1
ATOM 1305 C CA . ILE B 1 15 ? -57 -34.75 50.438 1 30.08 15 ILE B CA 1
ATOM 1306 C C . ILE B 1 15 ? -56.875 -34.219 49.031 1 30.08 15 ILE B C 1
ATOM 1308 O O . ILE B 1 15 ? -55.781 -34.219 48.438 1 30.08 15 ILE B O 1
ATOM 1312 N N . LEU B 1 16 ? -57.938 -34.125 48.219 1 30.44 16 LEU B N 1
ATOM 1313 C CA . LEU B 1 16 ? -58.219 -33.625 46.875 1 30.44 16 LEU B CA 1
ATOM 1314 C C . LEU B 1 16 ? -57.938 -32.125 46.812 1 30.44 16 LEU B C 1
ATOM 1316 O O . LEU B 1 16 ? -58.656 -31.328 47.406 1 30.44 16 LEU B O 1
ATOM 1320 N N . LEU B 1 17 ? -56.719 -31.609 47.094 1 31.86 17 LEU B N 1
ATOM 1321 C CA . LEU B 1 17 ? -56.5 -30.172 47 1 31.86 17 LEU B CA 1
ATOM 1322 C C . LEU B 1 17 ? -56.875 -29.641 45.625 1 31.86 17 LEU B C 1
ATOM 1324 O O . LEU B 1 17 ? -56.375 -30.156 44.625 1 31.86 17 LEU B O 1
ATOM 1328 N N . SER B 1 18 ? -58.062 -29.047 45.406 1 29.8 18 SER B N 1
ATOM 1329 C CA . SER B 1 18 ? -58.625 -28.359 44.281 1 29.8 18 SER B CA 1
ATOM 1330 C C . SER B 1 18 ? -57.75 -27.203 43.812 1 29.8 18 SER B C 1
ATOM 1332 O O . SER B 1 18 ? -57.562 -26.219 44.531 1 29.8 18 SER B O 1
ATOM 1334 N N . ILE B 1 19 ? -56.531 -27.406 43.344 1 32.97 19 ILE B N 1
ATOM 1335 C CA . ILE B 1 19 ? -55.688 -26.312 42.906 1 32.97 19 ILE B CA 1
ATOM 1336 C C . ILE B 1 19 ? -56.344 -25.547 41.781 1 32.97 19 ILE B C 1
ATOM 1338 O O . ILE B 1 19 ? -56.75 -26.125 40.781 1 32.97 19 ILE B O 1
ATOM 1342 N N . ALA B 1 20 ? -57.156 -24.438 42.094 1 30.06 20 ALA B N 1
ATOM 1343 C CA . ALA B 1 20 ? -57.75 -23.453 41.219 1 30.06 20 ALA B CA 1
ATOM 1344 C C . ALA B 1 20 ? -56.719 -22.906 40.219 1 30.06 20 ALA B C 1
ATOM 1346 O O . ALA B 1 20 ? -55.625 -22.469 40.594 1 30.06 20 ALA B O 1
ATOM 1347 N N . SER B 1 21 ? -56.594 -23.469 38.969 1 31.25 21 SER B N 1
ATOM 1348 C CA . SER B 1 21 ? -55.781 -23.141 37.812 1 31.25 21 SER B CA 1
ATOM 1349 C C . SER B 1 21 ? -56.031 -21.719 37.344 1 31.25 21 SER B C 1
ATOM 1351 O O . SER B 1 21 ? -57.094 -21.422 36.781 1 31.25 21 SER B O 1
ATOM 1353 N N . SER B 1 22 ? -56 -20.609 38.219 1 31.94 22 SER B N 1
ATOM 1354 C CA . SER B 1 22 ? -56.219 -19.312 37.594 1 31.94 22 SER B CA 1
ATOM 1355 C C . SER B 1 22 ? -55.219 -19.094 36.438 1 31.94 22 SER B C 1
ATOM 1357 O O . SER B 1 22 ? -54.031 -19.297 36.594 1 31.94 22 SER B O 1
ATOM 1359 N N . THR B 1 23 ? -55.656 -19.344 35.188 1 32.94 23 THR B N 1
ATOM 1360 C CA . THR B 1 23 ? -55.031 -19.141 33.906 1 32.94 23 THR B CA 1
ATOM 1361 C C . THR B 1 23 ? -54.594 -17.688 33.719 1 32.94 23 THR B C 1
ATOM 1363 O O . THR B 1 23 ? -55.469 -16.797 33.656 1 32.94 23 THR B O 1
ATOM 1366 N N . PHE B 1 24 ? -53.719 -17.078 34.594 1 33.97 24 PHE B N 1
ATOM 1367 C CA . PHE B 1 24 ? -53.281 -15.711 34.281 1 33.97 24 PHE B CA 1
ATOM 1368 C C . PHE B 1 24 ? -52.719 -15.617 32.875 1 33.97 24 PHE B C 1
ATOM 1370 O O . PHE B 1 24 ? -51.812 -16.391 32.531 1 33.97 24 PHE B O 1
ATOM 1377 N N . GLY B 1 25 ? -53.531 -15.328 31.844 1 29.08 25 GLY B N 1
ATOM 1378 C CA . GLY B 1 25 ? -53.25 -15.023 30.453 1 29.08 25 GLY B CA 1
ATOM 1379 C C . GLY B 1 25 ? -52.219 -13.93 30.297 1 29.08 25 GLY B C 1
ATOM 1380 O O . GLY B 1 25 ? -52.469 -12.766 30.609 1 29.08 25 GLY B O 1
ATOM 1381 N N . PHE B 1 26 ? -50.938 -14.055 30.797 1 32 26 PHE B N 1
ATOM 1382 C CA . PHE B 1 26 ? -49.969 -13.008 30.562 1 32 26 PHE B CA 1
ATOM 1383 C C . PHE B 1 26 ? -49.781 -12.766 29.062 1 32 26 PHE B C 1
ATOM 1385 O O . PHE B 1 26 ? -49.438 -13.688 28.312 1 32 26 PHE B O 1
ATOM 1392 N N . THR B 1 27 ? -50.656 -11.961 28.438 1 32.69 27 THR B N 1
ATOM 1393 C CA . THR B 1 27 ? -50.438 -11.469 27.078 1 32.69 27 THR B CA 1
ATOM 1394 C C . THR B 1 27 ? -49.062 -10.797 26.969 1 32.69 27 THR B C 1
ATOM 1396 O O . THR B 1 27 ? -48.781 -9.828 27.672 1 32.69 27 THR B O 1
ATOM 1399 N N . ALA B 1 28 ? -47.969 -11.492 26.891 1 29.2 28 ALA B N 1
ATOM 1400 C CA . ALA B 1 28 ? -46.625 -10.977 26.656 1 29.2 28 ALA B CA 1
ATOM 1401 C C . ALA B 1 28 ? -46.594 -10.094 25.406 1 29.2 28 ALA B C 1
ATOM 1403 O O . ALA B 1 28 ? -46.844 -10.562 24.297 1 29.2 28 ALA B O 1
ATOM 1404 N N . ASN B 1 29 ? -47.156 -8.891 25.359 1 29.73 29 ASN B N 1
ATOM 1405 C CA . ASN B 1 29 ? -46.938 -8.023 24.203 1 29.73 29 ASN B CA 1
ATOM 1406 C C . ASN B 1 29 ? -45.469 -7.715 23.984 1 29.73 29 ASN B C 1
ATOM 1408 O O . ASN B 1 29 ? -44.844 -6.992 24.766 1 29.73 29 ASN B O 1
ATOM 1412 N N . PRO B 1 30 ? -44.531 -8.641 23.766 1 29.84 30 PRO B N 1
ATOM 1413 C CA . PRO B 1 30 ? -43.125 -8.258 23.688 1 29.84 30 PRO B CA 1
ATOM 1414 C C . PRO B 1 30 ? -42.875 -7.203 22.609 1 29.84 30 PRO B C 1
ATOM 1416 O O . PRO B 1 30 ? -42.906 -7.516 21.422 1 29.84 30 PRO B O 1
ATOM 1419 N N . SER B 1 31 ? -43.594 -6.125 22.438 1 30.81 31 SER B N 1
ATOM 1420 C CA . SER B 1 31 ? -43.188 -5.234 21.375 1 30.81 31 SER B CA 1
ATOM 1421 C C . SER B 1 31 ? -41.719 -4.805 21.562 1 30.81 31 SER B C 1
ATOM 1423 O O . SER B 1 31 ? -41.438 -3.795 22.203 1 30.81 31 SER B O 1
ATOM 1425 N N . GLN B 1 32 ? -40.844 -5.699 21.953 1 30.2 32 GLN B N 1
ATOM 1426 C CA . GLN B 1 32 ? -39.469 -5.16 22.047 1 30.2 32 GLN B CA 1
ATOM 1427 C C . GLN B 1 32 ? -39.094 -4.461 20.75 1 30.2 32 GLN B C 1
ATOM 1429 O O . GLN B 1 32 ? -39.031 -5.09 19.688 1 30.2 32 GLN B O 1
ATOM 1434 N N . LYS B 1 33 ? -39.375 -3.152 20.625 1 32.66 33 LYS B N 1
ATOM 1435 C CA . LYS B 1 33 ? -38.781 -2.322 19.578 1 32.66 33 LYS B CA 1
ATOM 1436 C C . LYS B 1 33 ? -37.281 -2.541 19.5 1 32.66 33 LYS B C 1
ATOM 1438 O O . LYS B 1 33 ? -36.562 -2.305 20.469 1 32.66 33 LYS B O 1
ATOM 1443 N N . ASN B 1 34 ? -36.812 -3.621 18.922 1 31.44 34 ASN B N 1
ATOM 1444 C CA . ASN B 1 34 ? -35.406 -3.695 18.531 1 31.44 34 ASN B CA 1
ATOM 1445 C C . ASN B 1 34 ? -34.969 -2.408 17.844 1 31.44 34 ASN B C 1
ATOM 1447 O O . ASN B 1 34 ? -35.375 -2.105 16.734 1 31.44 34 ASN B O 1
ATOM 1451 N N . HIS B 1 35 ? -34.938 -1.319 18.625 1 31.67 35 HIS B N 1
ATOM 1452 C CA . HIS B 1 35 ? -34.219 -0.207 18 1 31.67 35 HIS B CA 1
ATOM 1453 C C . HIS B 1 35 ? -32.875 -0.653 17.453 1 31.67 35 HIS B C 1
ATO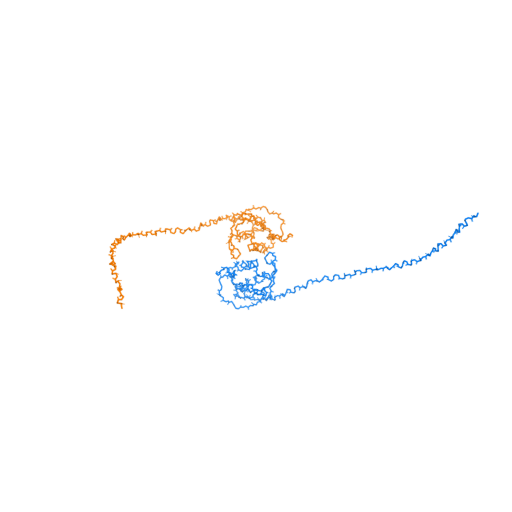M 1455 O O . HIS B 1 35 ? -31.953 -0.97 18.219 1 31.67 35 HIS B O 1
ATOM 1461 N N . ARG B 1 36 ? -32.875 -1.373 16.359 1 33.84 36 ARG B N 1
ATOM 1462 C CA . ARG B 1 36 ? -31.594 -1.471 15.641 1 33.84 36 ARG B CA 1
ATOM 1463 C C . ARG B 1 36 ? -30.828 -0.163 15.727 1 33.84 36 ARG B C 1
ATOM 1465 O O . ARG B 1 36 ? -31.266 0.868 15.227 1 33.84 36 ARG B O 1
ATOM 1472 N N . LEU B 1 37 ? -30.156 0.04 16.891 1 34.59 37 LEU B N 1
ATOM 1473 C CA . LEU B 1 37 ? -29.188 1.127 16.859 1 34.59 37 LEU B CA 1
ATOM 1474 C C . LEU B 1 37 ? -28.484 1.19 15.508 1 34.59 37 LEU B C 1
ATOM 1476 O O . LEU B 1 37 ? -27.812 0.235 15.109 1 34.59 37 LEU B O 1
ATOM 1480 N N . THR B 1 38 ? -29.125 1.762 14.539 1 36.09 38 THR B N 1
ATOM 1481 C CA . THR B 1 38 ? -28.359 2.152 13.367 1 36.09 38 THR B CA 1
ATOM 1482 C C . THR B 1 38 ? -26.984 2.664 13.766 1 36.09 38 THR B C 1
ATOM 1484 O O . THR B 1 38 ? -26.859 3.494 14.672 1 36.09 38 THR B O 1
ATOM 1487 N N . PRO B 1 39 ? -25.969 1.785 13.719 1 36.12 39 PRO B N 1
ATOM 1488 C CA . PRO B 1 39 ? -24.688 2.434 14.023 1 36.12 39 PRO B CA 1
ATOM 1489 C C . PRO B 1 39 ? -24.656 3.898 13.594 1 36.12 39 PRO B C 1
ATOM 1491 O O . PRO B 1 39 ? -25.359 4.289 12.656 1 36.12 39 PRO B O 1
ATOM 1494 N N . PRO B 1 40 ? -24.516 4.82 14.617 1 33.25 40 PRO B N 1
ATOM 1495 C CA . PRO B 1 40 ? -24.422 6.191 14.102 1 33.25 40 PRO B CA 1
ATOM 1496 C C . PRO B 1 40 ? -23.781 6.262 12.719 1 33.25 40 PRO B C 1
ATOM 1498 O O . PRO B 1 40 ? -22.938 5.434 12.383 1 33.25 40 PRO B O 1
ATOM 1501 N N . SER B 1 41 ? -24.531 6.625 11.711 1 34.59 41 SER B N 1
ATOM 1502 C CA . SER B 1 41 ? -23.906 7.027 10.461 1 34.59 41 SER B CA 1
ATOM 1503 C C . SER B 1 41 ? -22.547 7.672 10.711 1 34.59 41 SER B C 1
ATOM 1505 O O . SER B 1 41 ? -22.438 8.656 11.438 1 34.59 41 SER B O 1
ATOM 1507 N N . ALA B 1 42 ? -21.516 6.855 10.906 1 37.59 42 ALA B N 1
ATOM 1508 C CA . ALA B 1 42 ? -20.219 7.527 10.883 1 37.59 42 ALA B CA 1
ATOM 1509 C C . ALA B 1 42 ? -20.266 8.773 10.008 1 37.59 42 ALA B C 1
ATOM 1511 O O . ALA B 1 42 ? -20.5 8.68 8.797 1 37.59 42 ALA B O 1
ATOM 1512 N N . GLN B 1 43 ? -20.812 9.836 10.461 1 33.88 43 GLN B N 1
ATOM 1513 C CA . GLN B 1 43 ? -20.609 11.094 9.766 1 33.88 43 GLN B CA 1
ATOM 1514 C C . GLN B 1 43 ? -19.172 11.203 9.25 1 33.88 43 GLN B C 1
ATOM 1516 O O . GLN B 1 43 ? -18.234 11.352 10.039 1 33.88 43 GLN B O 1
ATOM 1521 N N . TYR B 1 44 ? -18.844 10.398 8.305 1 37.38 44 TYR B N 1
ATOM 1522 C CA . TYR B 1 44 ? -17.641 10.742 7.562 1 37.38 44 TYR B CA 1
ATOM 1523 C C . TYR B 1 44 ? -17.562 12.242 7.324 1 37.38 44 TYR B C 1
ATOM 1525 O O . TYR B 1 44 ? -18.422 12.82 6.648 1 37.38 44 TYR B O 1
ATOM 1533 N N . ALA B 1 45 ? -17.141 13.039 8.305 1 37.44 45 ALA B N 1
ATOM 1534 C CA . ALA B 1 45 ? -16.828 14.414 7.934 1 37.44 45 ALA B CA 1
ATOM 1535 C C . ALA B 1 45 ? -16.188 14.477 6.551 1 37.44 45 ALA B C 1
ATOM 1537 O O . ALA B 1 45 ? -15.18 13.812 6.297 1 37.44 45 ALA B O 1
ATOM 1538 N N . THR B 1 46 ? -17 14.484 5.551 1 39.78 46 THR B N 1
ATOM 1539 C CA . THR B 1 46 ? -16.453 14.875 4.25 1 39.78 46 THR B CA 1
ATOM 1540 C C . THR B 1 46 ? -15.445 16 4.398 1 39.78 46 THR B C 1
ATOM 1542 O O . THR B 1 46 ? -15.797 17.109 4.789 1 39.78 46 THR B O 1
ATOM 1545 N N . ALA B 1 47 ? -14.258 15.75 4.875 1 41.62 47 ALA B N 1
ATOM 1546 C CA . ALA B 1 47 ? -13.227 16.766 4.699 1 41.62 47 ALA B CA 1
ATOM 1547 C C . ALA B 1 47 ? -13.375 17.469 3.357 1 41.62 47 ALA B C 1
ATOM 1549 O O . ALA B 1 47 ? -13.594 16.828 2.33 1 41.62 47 ALA B O 1
ATOM 1550 N N . SER B 1 48 ? -13.969 18.609 3.26 1 42.72 48 SER B N 1
ATOM 1551 C CA . SER B 1 48 ? -13.984 19.453 2.07 1 42.72 48 SER B CA 1
ATOM 1552 C C . SER B 1 48 ? -12.688 19.312 1.277 1 42.72 48 SER B C 1
ATOM 1554 O O . SER B 1 48 ? -11.617 19.688 1.76 1 42.72 48 SER B O 1
ATOM 1556 N N . THR B 1 49 ? -12.438 18.188 0.642 1 48.75 49 THR B N 1
ATOM 1557 C CA . THR B 1 49 ? -11.352 18.156 -0.332 1 48.75 49 THR B CA 1
ATOM 1558 C C . THR B 1 49 ? -11.297 19.469 -1.11 1 48.75 49 THR B C 1
ATOM 1560 O O . THR B 1 49 ? -12.211 19.781 -1.874 1 48.75 49 THR B O 1
ATOM 1563 N N . THR B 1 50 ? -10.984 20.531 -0.595 1 43.78 50 THR B N 1
ATOM 1564 C CA . THR B 1 50 ? -10.703 21.719 -1.393 1 43.78 50 THR B CA 1
ATOM 1565 C C . THR B 1 50 ? -9.906 21.344 -2.643 1 43.78 50 THR B C 1
ATOM 1567 O O . THR B 1 50 ? -8.719 21.047 -2.561 1 43.78 50 THR B O 1
ATOM 1570 N N . GLU B 1 51 ? -10.297 20.375 -3.41 1 51.72 51 GLU B N 1
ATOM 1571 C CA . GLU B 1 51 ? -9.664 20.359 -4.727 1 51.72 51 GLU B CA 1
ATOM 1572 C C . GLU B 1 51 ? -9.367 21.781 -5.215 1 51.72 51 GLU B C 1
ATOM 1574 O O . GLU B 1 51 ? -10.281 22.5 -5.625 1 51.72 51 GLU B O 1
ATOM 1579 N N . GLY B 1 52 ? -8.742 22.562 -4.441 1 54.25 52 GLY B N 1
ATOM 1580 C CA . GLY B 1 52 ? -8.469 23.922 -4.91 1 54.25 52 GLY B CA 1
ATOM 1581 C C . GLY B 1 52 ? -7.898 23.953 -6.316 1 54.25 52 GLY B C 1
ATOM 1582 O O . GLY B 1 52 ? -7.32 22.969 -6.785 1 54.25 52 GLY B O 1
ATOM 1583 N N . GLY B 1 53 ? -8.586 24.359 -7.297 1 68.06 53 GLY B N 1
ATOM 1584 C CA . GLY B 1 53 ? -8.32 24.766 -8.664 1 68.06 53 GLY B CA 1
ATOM 1585 C C . GLY B 1 53 ? -6.91 25.297 -8.875 1 68.06 53 GLY B C 1
ATOM 1586 O O . GLY B 1 53 ? -6.668 26.109 -9.766 1 68.06 53 GLY B O 1
ATOM 1587 N N . GLY B 1 54 ? -5.902 24.766 -7.965 1 79.62 54 GLY B N 1
ATOM 1588 C CA . GLY B 1 54 ? -4.566 25.312 -8.156 1 79.62 54 GLY B CA 1
ATOM 1589 C C . GLY B 1 54 ? -3.766 24.578 -9.219 1 79.62 54 GLY B C 1
ATOM 1590 O O . GLY B 1 54 ? -4.238 23.594 -9.789 1 79.62 54 GLY B O 1
ATOM 1591 N N . ASP B 1 55 ? -2.633 25.141 -9.516 1 90.25 55 ASP B N 1
ATOM 1592 C CA . ASP B 1 55 ? -1.689 24.562 -10.469 1 90.25 55 ASP B CA 1
ATOM 1593 C C . ASP B 1 55 ? -1.254 23.172 -10.047 1 90.25 55 ASP B C 1
ATOM 1595 O O . ASP B 1 55 ? -0.696 22.984 -8.961 1 90.25 55 ASP B O 1
ATOM 1599 N N . PRO B 1 56 ? -1.568 22.172 -10.805 1 90.88 56 PRO B N 1
ATOM 1600 C CA . PRO B 1 56 ? -1.261 20.797 -10.445 1 90.88 56 PRO B CA 1
ATOM 1601 C C . PRO B 1 56 ? 0.229 20.562 -10.203 1 90.88 56 PRO B C 1
ATOM 1603 O O . PRO B 1 56 ? 0.607 19.594 -9.539 1 90.88 56 PRO B O 1
ATOM 1606 N N . SER B 1 57 ? 1.042 21.359 -10.648 1 92.75 57 SER B N 1
ATOM 1607 C CA . SER B 1 57 ? 2.48 21.156 -10.531 1 92.75 57 SER B CA 1
ATOM 1608 C C . SER B 1 57 ? 3.064 21.938 -9.359 1 92.75 57 SER B C 1
ATOM 1610 O O . SER B 1 57 ? 4.246 21.797 -9.047 1 92.75 57 SER B O 1
ATOM 1612 N N . GLU B 1 58 ? 2.176 22.719 -8.703 1 95.12 58 GLU B N 1
ATOM 1613 C CA . GLU B 1 58 ? 2.629 23.469 -7.535 1 95.12 58 GLU B CA 1
ATOM 1614 C C . GLU B 1 58 ? 3.004 22.531 -6.395 1 95.12 58 GLU B C 1
ATOM 1616 O O . GLU B 1 58 ? 2.305 21.547 -6.133 1 95.12 58 GLU B O 1
ATOM 1621 N N . VAL B 1 59 ? 4.172 22.844 -5.75 1 96.44 59 VAL B N 1
ATOM 1622 C CA . VAL B 1 59 ? 4.57 22.047 -4.598 1 96.44 59 VAL B CA 1
ATOM 1623 C C . VAL B 1 59 ? 3.799 22.5 -3.359 1 96.44 59 VAL B C 1
ATOM 1625 O O . VAL B 1 59 ? 3.834 23.688 -2.996 1 96.44 59 VAL B O 1
ATOM 1628 N N . ILE B 1 60 ? 3.096 21.547 -2.707 1 97.75 60 ILE B N 1
ATOM 1629 C CA . ILE B 1 60 ? 2.303 21.875 -1.526 1 97.75 60 ILE B CA 1
ATOM 1630 C C . ILE B 1 60 ? 2.559 20.844 -0.43 1 97.75 60 ILE B C 1
ATOM 1632 O O . ILE B 1 60 ? 3.268 19.859 -0.65 1 97.75 60 ILE B O 1
ATOM 1636 N N . ALA B 1 61 ? 1.999 21.156 0.733 1 98.44 61 ALA B N 1
ATOM 1637 C CA . ALA B 1 61 ? 2.039 20.219 1.859 1 98.44 61 ALA B CA 1
ATOM 1638 C C . ALA B 1 61 ? 0.676 20.125 2.539 1 98.44 61 ALA B C 1
ATOM 1640 O O . ALA B 1 61 ? -0.069 21.109 2.594 1 98.44 61 ALA B O 1
ATOM 1641 N N . ARG B 1 62 ? 0.377 18.953 3.029 1 98.5 62 ARG B N 1
ATOM 1642 C CA . ARG B 1 62 ? -0.826 18.719 3.822 1 98.5 62 ARG B CA 1
ATOM 1643 C C . ARG B 1 62 ? -0.51 17.922 5.078 1 98.5 62 ARG B C 1
ATOM 1645 O O . ARG B 1 62 ? 0.302 17 5.043 1 98.5 62 ARG B O 1
ATOM 1652 N N . LYS B 1 63 ? -1.109 18.328 6.102 1 98.69 63 LYS B N 1
ATOM 1653 C CA . LYS B 1 63 ? -1.126 17.562 7.344 1 98.69 63 LYS B CA 1
ATOM 1654 C C . LYS B 1 63 ? -2.439 16.812 7.504 1 98.69 63 LYS B C 1
ATOM 1656 O O . LYS B 1 63 ? -3.518 17.406 7.461 1 98.69 63 LYS B O 1
ATOM 1661 N N . ILE B 1 64 ? -2.344 15.523 7.641 1 98.19 64 ILE B N 1
ATOM 1662 C CA . ILE B 1 64 ? -3.494 14.641 7.797 1 98.19 64 ILE B CA 1
ATOM 1663 C C . ILE B 1 64 ? -3.477 14.016 9.188 1 98.19 64 ILE B C 1
ATOM 1665 O O . ILE B 1 64 ? -2.469 13.438 9.602 1 98.19 64 ILE B O 1
ATOM 1669 N N . VAL B 1 65 ? -4.512 14.188 9.906 1 98.25 65 VAL B N 1
ATOM 1670 C CA . VAL B 1 65 ? -4.645 13.5 11.188 1 98.25 65 VAL B CA 1
ATOM 1671 C C . VAL B 1 65 ? -5.562 12.289 11.031 1 98.25 65 VAL B C 1
ATOM 1673 O O . VAL B 1 65 ? -6.707 12.422 10.586 1 98.25 65 VAL B O 1
ATOM 1676 N N . VAL B 1 66 ? -5.043 11.172 11.352 1 96.62 66 VAL B N 1
ATOM 1677 C CA . VAL B 1 66 ? -5.801 9.93 11.25 1 96.62 66 VAL B CA 1
ATOM 1678 C C . VAL B 1 66 ? -6.027 9.344 12.641 1 96.62 66 VAL B C 1
ATOM 1680 O O . VAL B 1 66 ? -5.227 9.562 13.547 1 96.62 66 VAL B O 1
ATOM 1683 N N . CYS B 1 67 ? -7.109 8.586 12.711 1 95.56 67 CYS B N 1
ATOM 1684 C CA . CYS B 1 67 ? -7.488 7.98 13.984 1 95.56 67 CYS B CA 1
ATOM 1685 C C . CYS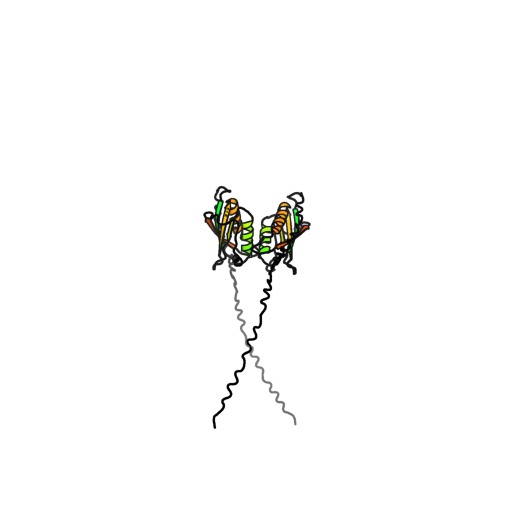 B 1 67 ? -8.016 6.566 13.781 1 95.56 67 CYS B C 1
ATOM 1687 O O . CYS B 1 67 ? -8.562 6.246 12.727 1 95.56 67 CYS B O 1
ATOM 1689 N N . GLY B 1 68 ? -7.902 5.75 14.93 1 93.56 68 GLY B N 1
ATOM 1690 C CA . GLY B 1 68 ? -8.359 4.371 14.875 1 93.56 68 GLY B CA 1
ATOM 1691 C C . GLY B 1 68 ? -7.234 3.365 15.039 1 93.56 68 GLY B C 1
ATOM 1692 O O . GLY B 1 68 ? -6.445 3.453 15.984 1 93.56 68 GLY B O 1
ATOM 1693 N N . ASP B 1 69 ? -7.156 2.33 14.156 1 90.81 69 ASP B N 1
ATOM 1694 C CA . ASP B 1 69 ? -6.148 1.274 14.234 1 90.81 69 ASP B CA 1
ATOM 1695 C C . ASP B 1 69 ? -4.836 1.723 13.602 1 90.81 69 ASP B C 1
ATOM 1697 O O . ASP B 1 69 ? -4.352 1.103 12.648 1 90.81 69 ASP B O 1
ATOM 1701 N N . VAL B 1 70 ? -4.223 2.771 14.227 1 91.44 70 VAL B N 1
ATOM 1702 C CA . VAL B 1 70 ? -3.012 3.361 13.664 1 91.44 70 VAL B CA 1
ATOM 1703 C C . VAL B 1 70 ? -1.788 2.82 14.398 1 91.44 70 VAL B C 1
ATOM 1705 O O . VAL B 1 70 ? -0.653 3.174 14.07 1 91.44 70 VAL B O 1
ATOM 1708 N N . ASP B 1 71 ? -1.895 2.006 15.406 1 84.38 71 ASP B N 1
ATOM 1709 C CA . ASP B 1 71 ? -0.812 1.527 16.266 1 84.38 71 ASP B CA 1
ATOM 1710 C C . ASP B 1 71 ? -0.111 0.323 15.633 1 84.38 71 ASP B C 1
ATOM 1712 O O . ASP B 1 71 ? 1.058 0.059 15.922 1 84.38 71 ASP B O 1
ATOM 1716 N N . GLY B 1 72 ? -0.625 -0.347 14.789 1 80.88 72 GLY B N 1
ATOM 1717 C CA . GLY B 1 72 ? -0.009 -1.533 14.211 1 80.88 72 GLY B CA 1
ATOM 1718 C C . GLY B 1 72 ? 0.717 -1.258 12.906 1 80.88 72 GLY B C 1
ATOM 1719 O O . GLY B 1 72 ? 0.788 -0.112 12.461 1 80.88 72 GLY B O 1
ATOM 1720 N N . GLY B 1 73 ? 1.406 -2.141 12.422 1 84.06 73 GLY B N 1
ATOM 1721 C CA . GLY B 1 73 ? 2.229 -1.995 11.234 1 84.06 73 GLY B CA 1
ATOM 1722 C C . GLY B 1 73 ? 1.439 -2.117 9.945 1 84.06 73 GLY B C 1
ATOM 1723 O O . GLY B 1 73 ? 1.943 -1.786 8.867 1 84.06 73 GLY B O 1
ATOM 1724 N N . TYR B 1 74 ? 0.142 -2.553 10.094 1 88.69 74 TYR B N 1
ATOM 1725 C CA . TYR B 1 74 ? -0.623 -2.807 8.883 1 88.69 74 TYR B CA 1
ATOM 1726 C C . TYR B 1 74 ? -0.896 -1.512 8.125 1 88.69 74 TYR B C 1
ATOM 1728 O O . TYR B 1 74 ? -0.506 -1.367 6.965 1 88.69 74 TYR B O 1
ATOM 1736 N N . TYR B 1 75 ? -1.544 -0.541 8.812 1 91.12 75 TYR B N 1
ATOM 1737 C CA . TYR B 1 75 ? -1.852 0.731 8.164 1 91.12 75 TYR B CA 1
ATOM 1738 C C . TYR B 1 75 ? -0.577 1.514 7.867 1 91.12 75 TYR B C 1
ATOM 1740 O O . TYR B 1 75 ? -0.438 2.102 6.793 1 91.12 75 TYR B O 1
ATOM 1748 N N . ARG B 1 76 ? 0.313 1.453 8.773 1 93.19 76 ARG B N 1
ATOM 1749 C CA . ARG B 1 76 ? 1.547 2.225 8.672 1 93.19 76 ARG B CA 1
ATOM 1750 C C . ARG B 1 76 ? 2.402 1.733 7.508 1 93.19 76 ARG B C 1
ATOM 1752 O O . ARG B 1 76 ? 3.047 2.531 6.82 1 93.19 76 ARG B O 1
ATOM 1759 N N . SER B 1 77 ? 2.441 0.464 7.309 1 92.75 77 SER B N 1
ATOM 1760 C CA . SER B 1 77 ? 3.156 -0.081 6.16 1 92.75 77 SER B CA 1
ATOM 1761 C C . SER B 1 77 ? 2.525 0.376 4.852 1 92.75 77 SER B C 1
ATOM 1763 O O . SER B 1 77 ? 3.232 0.66 3.881 1 92.75 77 SER B O 1
ATOM 1765 N N . CYS B 1 78 ? 1.205 0.435 4.805 1 93.19 78 CYS B N 1
ATOM 1766 C CA . CYS B 1 78 ? 0.499 0.906 3.619 1 93.19 78 CYS B CA 1
ATOM 1767 C C . CYS B 1 78 ? 0.794 2.377 3.357 1 93.19 78 CYS B C 1
ATOM 1769 O O . CYS B 1 78 ? 0.963 2.785 2.207 1 93.19 78 CYS B O 1
ATOM 1771 N N . VAL B 1 79 ? 0.826 3.178 4.43 1 94.38 79 VAL B N 1
ATOM 1772 C CA . VAL B 1 79 ? 1.144 4.594 4.289 1 94.38 79 VAL B CA 1
ATOM 1773 C C . VAL B 1 79 ? 2.549 4.754 3.713 1 94.38 79 VAL B C 1
ATOM 1775 O O . VAL B 1 79 ? 2.766 5.555 2.803 1 94.38 79 VAL B O 1
ATOM 1778 N N . LYS B 1 80 ? 3.469 4.012 4.246 1 93.62 80 LYS B N 1
ATOM 1779 C CA . LYS B 1 80 ? 4.836 4.055 3.734 1 93.62 80 LYS B CA 1
ATOM 1780 C C . LYS B 1 80 ? 4.883 3.682 2.254 1 93.62 80 LYS B C 1
ATOM 1782 O O . LYS B 1 80 ? 5.516 4.371 1.454 1 93.62 80 LYS B O 1
ATOM 1787 N N . ASN B 1 81 ? 4.25 2.627 1.965 1 92 81 ASN B N 1
ATOM 1788 C CA . ASN B 1 81 ? 4.211 2.158 0.583 1 92 81 ASN B CA 1
ATOM 1789 C C . ASN B 1 81 ? 3.582 3.195 -0.343 1 92 81 ASN B C 1
ATOM 1791 O O . ASN B 1 81 ? 4.121 3.484 -1.412 1 92 81 ASN B O 1
ATOM 1795 N N . GLU B 1 82 ? 2.424 3.795 0.035 1 93.25 82 GLU B N 1
ATOM 1796 C CA . GLU B 1 82 ? 1.737 4.793 -0.78 1 93.25 82 GLU B CA 1
ATOM 1797 C C . GLU B 1 82 ? 2.582 6.055 -0.937 1 93.25 82 GLU B C 1
ATOM 1799 O O . GLU B 1 82 ? 2.656 6.625 -2.027 1 93.25 82 GLU B O 1
ATOM 1804 N N . GLY B 1 83 ? 3.166 6.461 0.182 1 94.12 83 GLY B N 1
ATOM 1805 C CA . GLY B 1 83 ? 4 7.652 0.163 1 94.12 83 GLY B CA 1
ATOM 1806 C C . GLY B 1 83 ? 5.234 7.504 -0.706 1 94.12 83 GLY B C 1
ATOM 1807 O O . GLY B 1 83 ? 5.766 8.492 -1.215 1 94.12 83 GLY B O 1
ATOM 1808 N N . SER B 1 84 ? 5.68 6.305 -0.902 1 91.06 84 SER B N 1
ATOM 1809 C CA . SER B 1 84 ? 6.914 6.051 -1.64 1 91.06 84 SER B CA 1
ATOM 1810 C C . SER B 1 84 ? 6.625 5.707 -3.098 1 91.06 84 SER B C 1
ATOM 1812 O O . SER B 1 84 ? 7.539 5.379 -3.855 1 91.06 84 SER B O 1
ATOM 1814 N N . ARG B 1 85 ? 5.441 5.738 -3.422 1 86.94 85 ARG B N 1
ATOM 1815 C CA . ARG B 1 85 ? 5.027 5.34 -4.762 1 86.94 85 ARG B CA 1
ATOM 1816 C C . ARG B 1 85 ? 5.562 6.305 -5.812 1 86.94 85 ARG B C 1
ATOM 1818 O O . ARG B 1 85 ? 5.852 5.906 -6.941 1 86.94 85 ARG B O 1
ATOM 1825 N N . PHE B 1 86 ? 5.652 7.559 -5.426 1 86.19 86 PHE B N 1
ATOM 1826 C CA . PHE B 1 86 ? 6.098 8.586 -6.355 1 86.19 86 PHE B CA 1
ATOM 1827 C C . PHE B 1 86 ? 7.367 9.258 -5.852 1 86.19 86 PHE B C 1
ATOM 1829 O O . PHE B 1 86 ? 7.449 9.648 -4.684 1 86.19 86 PHE B O 1
ATOM 1836 N N . ARG B 1 87 ? 8.289 9.406 -6.688 1 86.38 87 ARG B N 1
ATOM 1837 C CA . ARG B 1 87 ? 9.57 10.008 -6.328 1 86.38 87 ARG B CA 1
ATOM 1838 C C . ARG B 1 87 ? 9.391 11.453 -5.875 1 86.38 87 ARG B C 1
ATOM 1840 O O . ARG B 1 87 ? 10.164 11.953 -5.055 1 86.38 87 ARG B O 1
ATOM 1847 N N . LYS B 1 88 ? 8.359 12.156 -6.32 1 89.31 88 LYS B N 1
ATOM 1848 C CA . LYS B 1 88 ? 8.18 13.57 -6.008 1 89.31 88 LYS B CA 1
ATOM 1849 C C . LYS B 1 88 ? 7.23 13.758 -4.828 1 89.31 88 LYS B C 1
ATOM 1851 O O . LYS B 1 88 ? 6.691 14.844 -4.629 1 89.31 88 LYS B O 1
ATOM 1856 N N . LEU B 1 89 ? 6.965 12.711 -4.105 1 95.88 89 LEU B N 1
ATOM 1857 C CA . LEU B 1 89 ? 6.16 12.75 -2.891 1 95.88 89 LEU B CA 1
ATOM 1858 C C . LEU B 1 89 ? 7 12.375 -1.672 1 95.88 89 LEU B C 1
ATOM 1860 O O . LEU B 1 89 ? 7.738 11.391 -1.699 1 95.88 89 LEU B O 1
ATOM 1864 N N . SER B 1 90 ? 7.047 13.227 -0.729 1 97.81 90 SER B N 1
ATOM 1865 C CA . SER B 1 90 ? 7.82 12.984 0.483 1 97.81 90 SER B CA 1
ATOM 1866 C C . SER B 1 90 ? 7.031 13.367 1.729 1 97.81 90 SER B C 1
ATOM 1868 O O . SER B 1 90 ? 5.98 14.008 1.633 1 97.81 90 SER B O 1
ATOM 1870 N N . GLY B 1 91 ? 7.555 12.898 2.912 1 97.88 91 GLY B N 1
ATOM 1871 C CA . GLY B 1 91 ? 6.84 13.211 4.141 1 97.88 91 GLY B CA 1
ATOM 1872 C C . GLY B 1 91 ? 7.129 12.227 5.266 1 97.88 91 GLY B C 1
ATOM 1873 O O . GLY B 1 91 ? 8.195 11.625 5.305 1 97.88 91 GLY B O 1
ATOM 1874 N N . THR B 1 92 ? 6.156 12.195 6.219 1 97.56 92 THR B N 1
ATOM 1875 C CA . THR B 1 92 ? 6.332 11.359 7.398 1 97.56 92 THR B CA 1
ATOM 1876 C C . THR B 1 92 ? 4.988 11.062 8.055 1 97.56 92 THR B C 1
ATOM 1878 O O . THR B 1 92 ? 4.016 11.797 7.852 1 97.56 92 THR B O 1
ATOM 1881 N N . MET B 1 93 ? 5.031 9.969 8.742 1 96.94 93 MET B N 1
ATOM 1882 C CA . MET B 1 93 ? 3.936 9.641 9.648 1 96.94 93 MET B CA 1
ATOM 1883 C C . MET B 1 93 ? 4.438 9.492 11.086 1 96.94 93 MET B C 1
ATOM 1885 O O . MET B 1 93 ? 5.398 8.766 11.336 1 96.94 93 MET B O 1
ATOM 1889 N N . SER B 1 94 ? 3.791 10.125 11.984 1 96.44 94 SER B N 1
ATOM 1890 C CA . SER B 1 94 ? 4.184 10.078 13.391 1 96.44 94 SER B CA 1
ATOM 1891 C C . SER B 1 94 ? 3.736 8.773 14.047 1 96.44 94 SER B C 1
ATOM 1893 O O . SER B 1 94 ? 2.811 8.117 13.562 1 96.44 94 SER B O 1
ATOM 1895 N N . PRO B 1 95 ? 4.453 8.383 15.109 1 94.06 95 PRO B N 1
ATOM 1896 C CA . PRO B 1 95 ? 3.863 7.316 15.922 1 94.06 95 PRO B CA 1
ATOM 1897 C C . PRO B 1 95 ? 2.498 7.699 16.5 1 94.06 95 PRO B C 1
ATOM 1899 O O . PRO B 1 95 ? 2.18 8.891 16.594 1 94.06 95 PRO B O 1
ATOM 1902 N N . PRO B 1 96 ? 1.736 6.605 16.719 1 92.81 96 PRO B N 1
ATOM 1903 C CA . PRO B 1 96 ? 0.447 6.93 17.344 1 92.81 96 PRO B CA 1
ATOM 1904 C C . PRO B 1 96 ? 0.595 7.566 18.719 1 92.81 96 PRO B C 1
ATOM 1906 O O . PRO B 1 96 ? 1.561 7.285 19.438 1 92.81 96 PRO B O 1
ATOM 1909 N N . ASP B 1 97 ? -0.362 8.43 19.062 1 92.62 97 ASP B N 1
ATOM 1910 C CA . ASP B 1 97 ? -0.383 8.992 20.406 1 92.62 97 ASP B CA 1
ATOM 1911 C C . ASP B 1 97 ? -1.328 8.211 21.328 1 92.62 97 ASP B C 1
ATOM 1913 O O . ASP B 1 97 ? -1.808 7.137 20.953 1 92.62 97 ASP B O 1
ATOM 1917 N N . ASP B 1 98 ? -1.525 8.703 22.531 1 90.56 98 ASP B N 1
ATOM 1918 C CA . ASP B 1 98 ? -2.303 7.98 23.531 1 90.56 98 ASP B CA 1
ATOM 1919 C C . ASP B 1 98 ? -3.777 7.914 23.141 1 90.56 98 ASP B C 1
ATOM 1921 O O . ASP B 1 98 ? -4.516 7.055 23.625 1 90.56 98 ASP B O 1
ATOM 1925 N N . SER B 1 99 ? -4.234 8.703 22.234 1 91.5 99 SER B N 1
ATOM 1926 C CA . SER B 1 99 ? -5.625 8.75 21.797 1 91.5 99 SER B CA 1
ATOM 1927 C C . SER B 1 99 ? -5.824 7.977 20.5 1 91.5 99 SER B C 1
ATOM 1929 O O . SER B 1 99 ? -6.805 8.195 19.781 1 91.5 99 SER B O 1
ATOM 1931 N N . LYS B 1 100 ? -4.832 7.164 20.078 1 93.06 100 LYS B N 1
ATOM 1932 C CA . LYS B 1 100 ? -4.879 6.371 18.859 1 93.06 100 LYS B CA 1
ATOM 1933 C C . LYS B 1 100 ? -4.953 7.266 17.625 1 93.06 100 LYS B C 1
ATOM 1935 O O . LYS B 1 100 ? -5.684 6.965 16.672 1 93.06 100 LYS B O 1
ATOM 1940 N N . LYS B 1 101 ? -4.277 8.367 17.75 1 96.56 101 LYS B N 1
ATOM 1941 C CA . LYS B 1 101 ? -4.164 9.289 16.625 1 96.56 101 LYS B CA 1
ATOM 1942 C C . LYS B 1 101 ? -2.729 9.359 16.109 1 96.56 101 LYS B C 1
ATOM 1944 O O . LYS B 1 101 ? -1.781 9.156 16.875 1 96.56 101 LYS B O 1
ATOM 1949 N 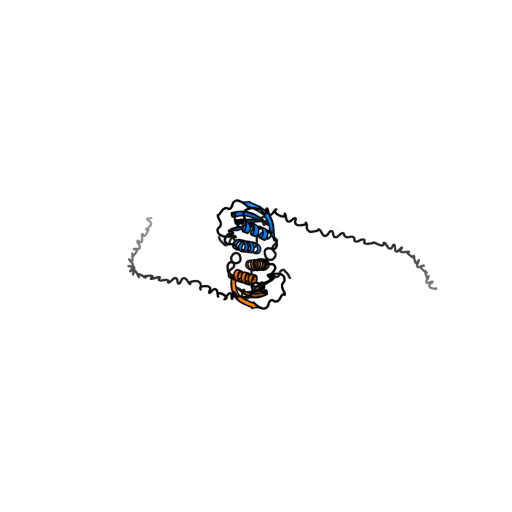N . ALA B 1 102 ? -2.582 9.586 14.859 1 97.12 102 ALA B N 1
ATOM 1950 C CA . ALA B 1 102 ? -1.281 9.828 14.242 1 97.12 102 ALA B CA 1
ATOM 1951 C C . ALA B 1 102 ? -1.368 10.938 13.195 1 97.12 102 ALA B C 1
ATOM 1953 O O . ALA B 1 102 ? -2.434 11.18 12.625 1 97.12 102 ALA B O 1
ATOM 1954 N N . GLU B 1 103 ? -0.269 11.617 13.031 1 97.94 103 GLU B N 1
ATOM 1955 C CA . GLU B 1 103 ? -0.183 12.688 12.039 1 97.94 103 GLU B CA 1
ATOM 1956 C C . GLU B 1 103 ? 0.641 12.258 10.828 1 97.94 103 GLU B C 1
ATOM 1958 O O . GLU B 1 103 ? 1.697 11.633 10.984 1 97.94 103 GLU B O 1
ATOM 1963 N N . ILE B 1 104 ? 0.14 12.578 9.68 1 98.06 104 ILE B N 1
ATOM 1964 C CA . ILE B 1 104 ? 0.877 12.398 8.43 1 98.06 104 ILE B CA 1
ATOM 1965 C C . ILE B 1 104 ? 1.153 13.758 7.797 1 98.06 104 ILE B C 1
ATOM 1967 O O . ILE B 1 104 ? 0.233 14.555 7.59 1 98.06 104 ILE B O 1
ATOM 1971 N N . LEU B 1 105 ? 2.396 14.07 7.59 1 98.56 105 LEU B N 1
ATOM 1972 C CA . LEU B 1 105 ? 2.805 15.211 6.785 1 98.56 105 LEU B CA 1
ATOM 1973 C C . LEU B 1 105 ? 3.266 14.766 5.402 1 98.56 105 LEU B C 1
ATOM 1975 O O . LEU B 1 105 ? 4.172 13.945 5.281 1 98.56 105 LEU B O 1
ATOM 1979 N N . VAL B 1 106 ? 2.639 15.281 4.34 1 98.44 106 VAL B N 1
ATOM 1980 C CA . VAL B 1 106 ? 2.988 14.891 2.979 1 98.44 106 VAL B CA 1
ATOM 1981 C C . VAL B 1 106 ? 3.26 16.141 2.137 1 98.44 106 VAL B C 1
ATOM 1983 O O . VAL B 1 106 ? 2.551 17.141 2.256 1 98.44 106 VAL B O 1
ATOM 1986 N N . GLU B 1 107 ? 4.258 16.078 1.306 1 98.31 107 GLU B N 1
ATOM 1987 C CA . GLU B 1 107 ? 4.684 17.172 0.446 1 98.31 107 GLU B CA 1
ATOM 1988 C C . GLU B 1 107 ? 4.973 16.688 -0.971 1 98.31 107 GLU B C 1
ATOM 1990 O O . GLU B 1 107 ? 5.461 15.57 -1.162 1 98.31 107 GLU B O 1
ATOM 1995 N N . GLY B 1 108 ? 4.684 17.562 -1.956 1 97.62 108 GLY B N 1
ATOM 1996 C CA . GLY B 1 108 ? 4.898 17.281 -3.365 1 97.62 108 GLY B CA 1
ATOM 1997 C C . GLY B 1 108 ? 4.02 18.094 -4.285 1 97.62 108 GLY B C 1
ATOM 1998 O O . GLY B 1 108 ? 3.48 19.125 -3.875 1 97.62 108 GLY B O 1
ATOM 1999 N N . ARG B 1 109 ? 4.035 17.688 -5.477 1 96.06 109 ARG B N 1
ATOM 2000 C CA . ARG B 1 109 ? 3.133 18.359 -6.41 1 96.06 109 ARG B CA 1
ATOM 2001 C C . ARG B 1 109 ? 1.678 18.188 -5.98 1 96.06 109 ARG B C 1
ATOM 2003 O O . ARG B 1 109 ? 1.28 17.125 -5.523 1 96.06 109 ARG B O 1
ATOM 2010 N N . ARG B 1 110 ? 0.904 19.141 -6.176 1 96.44 110 ARG B N 1
ATOM 2011 C CA . ARG B 1 110 ? -0.478 19.203 -5.711 1 96.44 110 ARG B CA 1
ATOM 2012 C C . ARG B 1 110 ? -1.252 17.953 -6.152 1 96.44 110 ARG B C 1
ATOM 2014 O O . ARG B 1 110 ? -1.956 17.344 -5.352 1 96.44 110 ARG B O 1
ATOM 2021 N N . LYS B 1 111 ? -1.104 17.578 -7.387 1 95.75 111 LYS B N 1
ATOM 2022 C CA . LYS B 1 111 ? -1.835 16.422 -7.898 1 95.75 111 LYS B CA 1
ATOM 2023 C C . LYS B 1 111 ? -1.49 15.164 -7.113 1 95.75 111 LYS B C 1
ATOM 2025 O O . LYS B 1 111 ? -2.367 14.344 -6.828 1 95.75 111 LYS B O 1
ATOM 2030 N N . MET B 1 112 ? -0.273 15.008 -6.75 1 96.25 112 MET B N 1
ATOM 2031 C CA . MET B 1 112 ? 0.184 13.828 -6.027 1 96.25 112 MET B CA 1
ATOM 2032 C C . MET B 1 112 ? -0.284 13.867 -4.574 1 96.25 112 MET B C 1
ATOM 2034 O O . MET B 1 112 ? -0.716 12.844 -4.031 1 96.25 112 MET B O 1
ATOM 2038 N N . VAL B 1 113 ? -0.205 15.039 -3.994 1 97.56 113 VAL B N 1
ATOM 2039 C CA . VAL B 1 113 ? -0.633 15.203 -2.609 1 97.56 113 VAL B CA 1
ATOM 2040 C C . VAL B 1 113 ? -2.139 14.969 -2.502 1 97.56 113 VAL B C 1
ATOM 2042 O O . VAL B 1 113 ? -2.604 14.273 -1.597 1 97.56 113 VAL B O 1
ATOM 2045 N N . ASP B 1 114 ? -2.836 15.5 -3.465 1 96.31 114 ASP B N 1
ATOM 2046 C CA . ASP B 1 114 ? -4.281 15.305 -3.477 1 96.31 114 ASP B CA 1
ATOM 2047 C C . ASP B 1 114 ? -4.629 13.82 -3.623 1 96.31 114 ASP B C 1
ATOM 2049 O O . ASP B 1 114 ? -5.555 13.328 -2.973 1 96.31 114 ASP B O 1
ATOM 2053 N N . GLY B 1 115 ? -3.912 13.164 -4.484 1 94.38 115 GLY B N 1
ATOM 2054 C CA . GLY B 1 115 ? -4.102 11.727 -4.629 1 94.38 115 GLY B CA 1
ATOM 2055 C C . GLY B 1 115 ? -3.824 10.953 -3.355 1 94.38 115 GLY B C 1
ATOM 2056 O O . GLY B 1 115 ? -4.562 10.031 -3.012 1 94.38 115 GLY B O 1
ATOM 2057 N N . PHE B 1 116 ? -2.838 11.336 -2.637 1 96.31 116 PHE B N 1
ATOM 2058 C CA . PHE B 1 116 ? -2.473 10.703 -1.377 1 96.31 116 PHE B CA 1
ATOM 2059 C C . PHE B 1 116 ? -3.553 10.922 -0.325 1 96.31 116 PHE B C 1
ATOM 2061 O O . PHE B 1 116 ? -3.912 10 0.407 1 96.31 116 PHE B O 1
ATOM 2068 N N . VAL B 1 117 ? -4.059 12.109 -0.294 1 96.5 117 VAL B N 1
ATOM 2069 C CA . VAL B 1 117 ? -5.117 12.438 0.657 1 96.5 117 VAL B CA 1
ATOM 2070 C C . VAL B 1 117 ? -6.359 11.609 0.352 1 96.5 117 VAL B C 1
ATOM 2072 O O . VAL B 1 117 ? -6.973 11.039 1.26 1 96.5 117 VAL B O 1
ATOM 2075 N N . ARG B 1 118 ? -6.738 11.523 -0.907 1 94.19 118 ARG B N 1
ATOM 2076 C CA . ARG B 1 118 ? -7.891 10.727 -1.304 1 94.19 118 ARG B CA 1
ATOM 2077 C C . ARG B 1 118 ? -7.691 9.258 -0.932 1 94.19 118 ARG B C 1
ATOM 2079 O O . ARG B 1 118 ? -8.641 8.586 -0.509 1 94.19 118 ARG B O 1
ATOM 2086 N N . TRP B 1 119 ? -6.531 8.789 -1.114 1 93.38 119 TRP B N 1
ATOM 2087 C CA . TRP B 1 119 ? -6.211 7.414 -0.738 1 93.38 119 TRP B CA 1
ATOM 2088 C C . TRP B 1 119 ? -6.414 7.199 0.758 1 93.38 119 TRP B C 1
ATOM 2090 O O . TRP B 1 119 ? -7 6.195 1.172 1 93.38 119 TRP B O 1
ATOM 2100 N N . CYS B 1 120 ? -5.926 8.102 1.581 1 93.94 120 CYS B N 1
ATOM 2101 C CA . CYS B 1 120 ? -6.098 8.008 3.027 1 93.94 120 CYS B CA 1
ATOM 2102 C C . CYS B 1 120 ? -7.574 7.941 3.398 1 93.94 120 CYS B C 1
ATOM 2104 O O . CYS B 1 120 ? -7.945 7.289 4.375 1 93.94 120 CYS B O 1
ATOM 2106 N N . GLU B 1 121 ? -8.383 8.547 2.625 1 92.38 121 GLU B N 1
ATOM 2107 C CA . GLU B 1 121 ? -9.789 8.703 2.957 1 92.38 121 GLU B CA 1
ATOM 2108 C C . GLU B 1 121 ? -10.602 7.484 2.527 1 92.38 121 GLU B C 1
ATOM 2110 O O . GLU B 1 121 ? -11.766 7.34 2.908 1 92.38 121 GLU B O 1
ATOM 2115 N N . ARG B 1 122 ? -10.125 6.621 1.709 1 82.88 122 ARG B N 1
ATOM 2116 C CA . ARG B 1 122 ? -10.844 5.434 1.259 1 82.88 122 ARG B CA 1
ATOM 2117 C C . ARG B 1 122 ? -11.273 4.57 2.441 1 82.88 122 ARG B C 1
ATOM 2119 O O . ARG B 1 122 ? -12.266 3.842 2.357 1 82.88 122 ARG B O 1
ATOM 2126 N N . GLY B 1 123 ? -10.648 4.625 3.582 1 67.94 123 GLY B N 1
ATOM 2127 C CA . GLY B 1 123 ? -11.039 3.91 4.785 1 67.94 123 GLY B CA 1
ATOM 2128 C C . GLY B 1 123 ? -10.7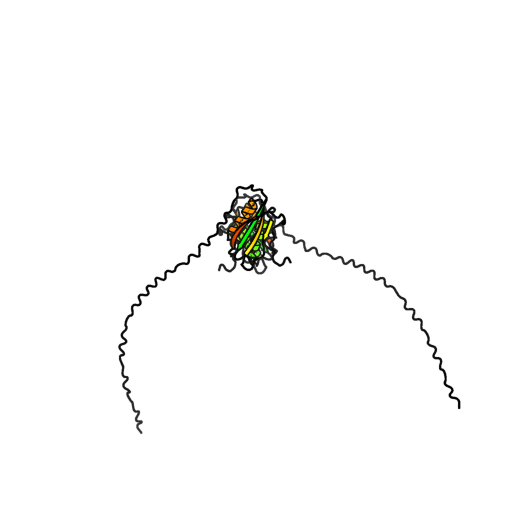03 2.432 4.738 1 67.94 123 GLY B C 1
ATOM 2129 O O . GLY B 1 123 ? -10.711 1.754 5.766 1 67.94 123 GLY B O 1
ATOM 2130 N N . ASN B 1 124 ? -10.594 1.793 3.578 1 74.12 124 ASN B N 1
ATOM 2131 C CA . ASN B 1 124 ? -10.312 0.362 3.508 1 74.12 124 ASN B CA 1
ATOM 2132 C C . ASN B 1 124 ? -8.828 0.088 3.27 1 74.12 124 ASN B C 1
ATOM 2134 O O . ASN B 1 124 ? -8.477 -0.809 2.504 1 74.12 124 ASN B O 1
ATOM 2138 N N . VAL B 1 125 ? -8.047 0.823 3.951 1 77.12 125 VAL B N 1
ATOM 2139 C CA . VAL B 1 125 ? -6.609 0.62 3.822 1 77.12 125 VAL B CA 1
ATOM 2140 C C . VAL B 1 125 ? -6.152 -0.466 4.793 1 77.12 125 VAL B C 1
ATOM 2142 O O . VAL B 1 125 ? -6.609 -0.515 5.938 1 77.12 125 VAL B O 1
ATOM 2145 N N . GLY B 1 126 ? -5.336 -1.439 4.227 1 76 126 GLY B N 1
ATOM 2146 C CA . GLY B 1 126 ? -4.844 -2.529 5.055 1 76 126 GLY B CA 1
ATOM 2147 C C . GLY B 1 126 ? -5.668 -3.795 4.93 1 76 126 GLY B C 1
ATOM 2148 O O . GLY B 1 126 ? -6.188 -4.102 3.852 1 76 126 GLY B O 1
ATOM 2149 N N . LEU B 1 127 ? -5.676 -4.641 5.949 1 79.81 127 LEU B N 1
ATOM 2150 C CA . LEU B 1 127 ? -6.402 -5.906 5.941 1 79.81 127 LEU B CA 1
ATOM 2151 C C . LEU B 1 127 ? -7.75 -5.766 6.641 1 79.81 127 LEU B C 1
ATOM 2153 O O . LEU B 1 127 ? -8.797 -6.062 6.059 1 79.81 127 LEU B O 1
ATOM 2157 N N . SER B 1 128 ? -7.773 -5.355 7.891 1 79.31 128 SER B N 1
ATOM 2158 C CA . SER B 1 128 ? -9.008 -5.25 8.664 1 79.31 128 SER B CA 1
ATOM 2159 C C . SER B 1 128 ? -9.039 -3.961 9.477 1 79.31 128 SER B C 1
ATOM 2161 O O . SER B 1 128 ? -9.906 -3.783 10.336 1 79.31 128 SER B O 1
ATOM 2163 N N . GLN B 1 129 ? -8.148 -3.076 9.195 1 83.88 129 GLN B N 1
ATOM 2164 C CA . GLN B 1 129 ? -8 -1.87 10 1 83.88 129 GLN B CA 1
ATOM 2165 C C . GLN B 1 129 ? -9.109 -0.864 9.695 1 83.88 129 GLN B C 1
ATOM 2167 O O . GLN B 1 129 ? -9.508 -0.709 8.547 1 83.88 129 GLN B O 1
ATOM 2172 N N . ARG B 1 130 ? -9.57 -0.296 10.758 1 88.25 130 ARG B N 1
ATOM 2173 C CA . ARG B 1 130 ? -10.516 0.805 10.648 1 88.25 130 ARG B CA 1
ATOM 2174 C C . ARG B 1 130 ? -9.844 2.145 10.922 1 88.25 130 ARG B C 1
ATOM 2176 O O . ARG B 1 130 ? -9.43 2.424 12.047 1 88.25 130 ARG B O 1
ATOM 2183 N N . ILE B 1 131 ? -9.688 2.932 9.891 1 92.56 131 ILE B N 1
ATOM 2184 C CA . ILE B 1 131 ? -9 4.215 9.953 1 92.56 131 ILE B CA 1
ATOM 2185 C C . ILE B 1 131 ? -9.953 5.332 9.531 1 92.56 131 ILE B C 1
ATOM 2187 O O . ILE B 1 131 ? -10.695 5.188 8.562 1 92.56 131 ILE B O 1
ATOM 2191 N N . THR B 1 132 ? -9.953 6.398 10.289 1 93.44 132 THR B N 1
ATOM 2192 C CA . THR B 1 132 ? -10.711 7.594 9.93 1 93.44 132 THR B CA 1
ATOM 2193 C C . THR B 1 132 ? -9.789 8.805 9.82 1 93.44 132 THR B C 1
ATOM 2195 O O . THR B 1 132 ? -8.898 8.992 10.648 1 93.44 132 THR B O 1
ATOM 2198 N N . VAL B 1 133 ? -10.016 9.586 8.75 1 96.31 133 VAL B N 1
ATOM 2199 C CA . VAL B 1 133 ? -9.305 10.852 8.625 1 96.31 133 VAL B CA 1
ATOM 2200 C C . VAL B 1 133 ? -10.047 11.938 9.414 1 96.31 133 VAL B C 1
ATOM 2202 O O . VAL B 1 133 ? -11.188 12.273 9.094 1 96.31 133 VAL B O 1
ATOM 2205 N N . GLU B 1 134 ? -9.453 12.453 10.398 1 96.5 134 GLU B N 1
ATOM 2206 C CA . GLU B 1 134 ? -10.086 13.445 11.25 1 96.5 134 GLU B CA 1
ATOM 2207 C C . GLU B 1 134 ? -9.969 14.844 10.648 1 96.5 134 GLU B C 1
ATOM 2209 O O . GLU B 1 134 ? -10.891 15.656 10.766 1 96.5 134 GLU B O 1
ATOM 2214 N N . SER B 1 135 ? -8.789 15.109 10.062 1 97.81 135 SER B N 1
ATOM 2215 C CA . SER B 1 135 ? -8.609 16.438 9.469 1 97.81 135 SER B CA 1
ATOM 2216 C C . SER B 1 135 ? -7.531 16.422 8.391 1 97.81 135 SER B C 1
ATOM 2218 O O . SER B 1 135 ? -6.641 15.57 8.414 1 97.81 135 SER B O 1
ATOM 2220 N N . VAL B 1 136 ? -7.672 17.297 7.418 1 98.12 136 VAL B N 1
ATOM 2221 C CA . VAL B 1 136 ? -6.68 17.609 6.395 1 98.12 136 VAL B CA 1
ATOM 2222 C C . VAL B 1 136 ? -6.449 19.125 6.34 1 98.12 136 VAL B C 1
ATOM 2224 O O . VAL B 1 136 ? -7.379 19.891 6.078 1 98.12 136 VAL B O 1
ATOM 2227 N N . LYS B 1 137 ? -5.207 19.547 6.582 1 98.19 137 LYS B N 1
ATOM 2228 C CA . LYS B 1 137 ? -4.895 20.969 6.598 1 98.19 137 LYS B CA 1
ATOM 2229 C C . LYS B 1 137 ? -3.713 21.281 5.684 1 98.19 137 LYS B C 1
ATOM 2231 O O . LYS B 1 137 ? -2.734 20.531 5.648 1 98.19 137 LYS B O 1
ATOM 2236 N N . GLU B 1 138 ? -3.828 22.312 5.031 1 96.5 138 GLU B N 1
ATOM 2237 C CA . GLU B 1 138 ? -2.703 22.766 4.211 1 96.5 138 GLU B CA 1
ATOM 2238 C C . GLU B 1 138 ? -1.599 23.375 5.07 1 96.5 138 GLU B C 1
ATOM 2240 O O . GLU B 1 138 ? -1.877 24.125 6.008 1 96.5 138 GLU B O 1
ATOM 2245 N N . GLU B 1 139 ? -0.441 23.031 4.777 1 97.25 139 GLU B N 1
ATOM 2246 C CA . GLU B 1 139 ? 0.755 23.578 5.422 1 97.25 139 GLU B CA 1
ATOM 2247 C C . GLU B 1 139 ? 1.775 24.047 4.387 1 97.25 139 GLU B C 1
ATOM 2249 O O . GLU B 1 139 ? 1.649 23.734 3.199 1 97.25 139 GLU B O 1
ATOM 2254 N N . ASP B 1 140 ? 2.723 24.812 4.863 1 96.5 140 ASP B N 1
ATOM 2255 C CA . ASP B 1 140 ? 3.85 25.156 3.998 1 96.5 140 ASP B CA 1
ATOM 2256 C C . ASP B 1 140 ? 4.789 23.953 3.834 1 96.5 140 ASP B C 1
ATOM 2258 O O . ASP B 1 140 ? 5.133 23.297 4.812 1 96.5 140 ASP B O 1
ATOM 2262 N N . PRO B 1 141 ? 5.156 23.688 2.584 1 97.31 141 PRO B N 1
ATOM 2263 C CA . PRO B 1 141 ? 6.156 22.625 2.418 1 97.31 141 PRO B CA 1
ATOM 2264 C C . PRO B 1 141 ? 7.434 22.891 3.211 1 97.31 141 PRO B C 1
ATOM 2266 O O . PRO B 1 141 ? 7.91 24.031 3.26 1 97.31 141 PRO B O 1
ATOM 2269 N N . THR B 1 142 ? 7.977 21.938 3.861 1 95.94 142 THR B N 1
ATOM 2270 C CA . THR B 1 142 ? 9.172 22.078 4.684 1 95.94 142 THR B CA 1
ATOM 2271 C C . THR B 1 142 ? 10.43 21.859 3.848 1 95.94 142 THR B C 1
ATOM 2273 O O . THR B 1 142 ? 11.461 22.484 4.082 1 95.94 142 THR B O 1
ATOM 2276 N N . GLY B 1 143 ? 10.391 21 2.922 1 94.38 143 GLY B N 1
ATOM 2277 C CA . GLY B 1 143 ? 11.562 20.625 2.152 1 94.38 143 GLY B CA 1
ATOM 2278 C C . GLY B 1 143 ? 12.539 19.766 2.93 1 94.38 143 GLY B C 1
ATOM 2279 O O . GLY B 1 143 ? 13.664 19.547 2.492 1 94.38 143 GLY B O 1
ATOM 2280 N N . LEU B 1 144 ? 12.086 19.234 4.082 1 93.62 144 LEU B N 1
ATOM 2281 C CA . LEU B 1 144 ? 12.969 18.516 4.996 1 93.62 144 LEU B CA 1
ATOM 2282 C C . LEU B 1 144 ? 13.086 17.047 4.59 1 93.62 144 LEU B C 1
ATOM 2284 O O . LEU B 1 144 ? 13.992 16.344 5.043 1 93.62 144 LEU B O 1
ATOM 2288 N N . TYR B 1 145 ? 12.203 16.641 3.734 1 94.12 145 TYR B N 1
ATOM 2289 C CA . TYR B 1 145 ? 12.133 15.211 3.445 1 94.12 145 TYR B CA 1
ATOM 2290 C C . TYR B 1 145 ? 12.5 14.93 1.992 1 94.12 145 TYR B C 1
ATOM 2292 O O . TYR B 1 145 ? 12.172 15.711 1.099 1 94.12 145 TYR B O 1
ATOM 2300 N N . ASP B 1 146 ? 13.195 13.812 1.74 1 93.31 146 ASP B N 1
ATOM 2301 C CA . ASP B 1 146 ? 13.523 13.359 0.393 1 93.31 146 ASP B CA 1
ATOM 2302 C C . ASP B 1 146 ? 12.883 12.008 0.093 1 93.31 146 ASP B C 1
ATOM 2304 O O . ASP B 1 146 ? 13.055 11.461 -0.998 1 93.31 146 ASP B O 1
ATOM 2308 N N . ASP B 1 147 ? 12.227 11.5 1.021 1 93.88 147 ASP B N 1
ATOM 2309 C CA . ASP B 1 147 ? 11.453 10.266 0.954 1 93.88 147 ASP B CA 1
ATOM 2310 C C . ASP B 1 147 ? 10.281 10.297 1.932 1 93.88 147 ASP B C 1
ATOM 2312 O O . ASP B 1 147 ? 9.953 11.352 2.477 1 93.88 147 ASP B O 1
ATOM 2316 N N . PHE B 1 148 ? 9.641 9.18 2.096 1 95.25 148 PHE B N 1
ATOM 2317 C CA . PHE B 1 148 ? 8.555 9.078 3.07 1 95.25 148 PHE B CA 1
ATOM 2318 C C . PHE B 1 148 ? 8.984 8.234 4.266 1 95.25 148 PHE B C 1
ATOM 2320 O O . PHE B 1 148 ? 9.312 7.059 4.117 1 95.25 148 PHE B O 1
ATOM 2327 N N . TYR B 1 149 ? 8.922 8.781 5.441 1 93.62 149 TYR B N 1
ATOM 2328 C CA . TYR B 1 149 ? 9.469 8.141 6.633 1 93.62 149 TYR B CA 1
ATOM 2329 C C . TYR B 1 149 ? 8.352 7.754 7.602 1 93.62 149 TYR B C 1
ATOM 2331 O O . TYR B 1 149 ? 7.457 8.562 7.879 1 93.62 149 TYR B O 1
ATOM 2339 N N . VAL B 1 150 ? 8.422 6.508 7.988 1 94.06 150 VAL B N 1
ATOM 2340 C CA . VAL B 1 150 ? 7.531 6.004 9.023 1 94.06 150 VAL B CA 1
ATOM 2341 C C . VAL B 1 150 ? 8.352 5.379 10.148 1 94.06 150 VAL B C 1
ATOM 2343 O O . VAL B 1 150 ? 8.727 4.203 10.078 1 94.06 150 VAL B O 1
ATOM 2346 N N . PRO B 1 151 ? 8.656 6.098 11.195 1 88.25 151 PRO B N 1
ATOM 2347 C CA . PRO B 1 151 ? 9.523 5.59 12.258 1 88.25 151 PRO B CA 1
ATOM 2348 C C . PRO B 1 151 ? 8.938 4.367 12.961 1 88.25 151 PRO B C 1
ATOM 2350 O O . PRO B 1 151 ? 7.73 4.312 13.219 1 88.25 151 PRO B O 1
ATOM 2353 N N . THR B 1 152 ? 9.578 3.191 13.055 1 75.31 152 THR B N 1
ATOM 2354 C CA . THR B 1 152 ? 9.148 1.96 13.703 1 75.31 152 THR B CA 1
ATOM 2355 C C . THR B 1 152 ? 9.875 1.764 15.031 1 75.31 152 THR B C 1
ATOM 2357 O O . THR B 1 152 ? 9.555 0.852 15.797 1 75.31 152 THR B O 1
ATOM 2360 N N . GLY B 1 153 ? 10.266 2.697 15.773 1 60.41 153 GLY B N 1
ATOM 2361 C CA . GLY B 1 153 ? 11.078 2.578 16.969 1 60.41 153 GLY B CA 1
ATOM 2362 C C . GLY B 1 153 ? 12.336 1.766 16.766 1 60.41 153 GLY B C 1
ATOM 2363 O O . GLY B 1 153 ? 13.219 1.742 17.625 1 60.41 153 GLY B O 1
ATOM 2364 N N . ARG B 1 154 ? 12.344 0.856 15.836 1 49.66 154 ARG B N 1
ATOM 2365 C CA . ARG B 1 154 ? 13.578 0.085 15.703 1 49.66 154 ARG B CA 1
ATOM 2366 C C . ARG B 1 154 ? 14.68 0.913 15.039 1 49.66 154 ARG B C 1
ATOM 2368 O O . ARG B 1 154 ? 15.852 0.538 15.078 1 49.66 154 ARG B O 1
ATOM 2375 N N . ASP B 1 155 ? 14.391 1.868 14.273 1 43.78 155 ASP B N 1
ATOM 2376 C CA . ASP B 1 155 ? 15.422 2.682 13.641 1 43.78 155 ASP B CA 1
ATOM 2377 C C . ASP B 1 155 ? 16.219 3.473 14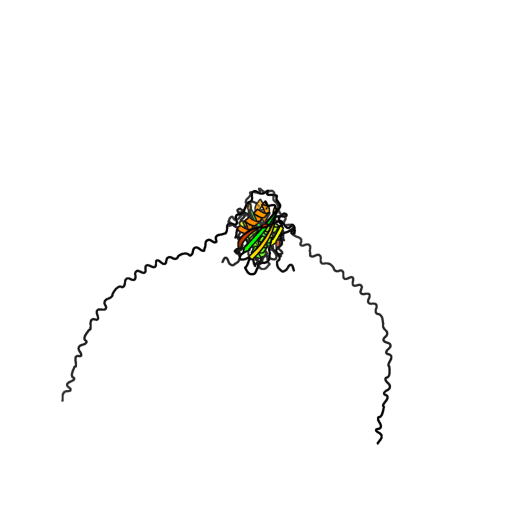.68 1 43.78 155 ASP B C 1
ATOM 2379 O O . ASP B 1 155 ? 17.156 4.184 14.336 1 43.78 155 ASP B O 1
ATOM 2383 N N . ASN B 1 156 ? 15.93 3.355 15.883 1 33.59 156 ASN B N 1
ATOM 2384 C CA . ASN B 1 156 ? 16.859 3.996 16.797 1 33.59 156 ASN B CA 1
ATOM 2385 C C . ASN B 1 156 ? 18 3.064 17.172 1 33.59 156 ASN B C 1
ATOM 2387 O O . ASN B 1 156 ? 17.797 1.865 17.375 1 33.59 156 ASN B O 1
#

Sequence (312 aa):
MARNTITAVFPLLLILLSIASSTFGFTANPSQKNHRLTPPSAQYATASTTEGGGDPSEVIARKIVVCGDVDGGYYRSCVKNEGSRFRKLSGTMSPPDDSKKAEILVEGRRKMVDGFVRWCERGNVGLSQRITVESVKEEDPTGLYDDFYVPTGRDNMARNTITAVFPLLLILLSIASSTFGFTANPSQKNHRLTPPSAQYATASTTEGGGDPSEVIARKIVVCGDVDGGYYRSCVKNEGSRFRKLSGTMSPPDDSKKAEILVEGRRKMVDGFVRWCERGNVGLSQRITVESVKEEDPTGLYDDFYVPTGRDN

Nearest PDB structures (foldseek):
  4yhu-assembly3_C  TM=6.914E-01  e=3.249E-03  Saccharomyces cerevisiae
  5gap-assembly1_G  TM=6.256E-01  e=1.515E-03  Saccharomyces cerevisiae
  5nrl-assembly1_G  TM=6.374E-01  e=1.159E-02  Saccharomyces cerevisiae
  9fi8-assembly1_HS  TM=6.188E-01  e=7.914E-03  Toxoplasma gondii
  2cz4-assembly1_C  TM=5.262E-01  e=1.928E-02  Thermus thermophilus HB8

pLDDT: mean 71.66, std 28.32, range [26.77, 98.69]

Organism: NCBI:txid267567

InterPro domains:
  IPR001792 Acylphosphatase-like domain [PF00708] (63-148)
  IPR001792 Acylphosphatase-like domain [PS51160] (61-152)
  IPR036046 Acylphosphatase-like domain superfamily [SSF54975] (60-150)

Radius of gyration: 40.84 Å; Cα contacts (8 Å, |Δi|>4): 473; chains: 2; bounding box: 151×95×105 Å

Foldseek 3Di:
DDDPPPPPPPPPPPPPPPPPPPPPPPPPPVPVPPPPPPPPPPPQVPQPLCPPPDDQQDKWKKKWKKAFQQQDVFQVVQLQVLQQVDQQKEWEKAHADPRRMIMTMIIGGNNSNSVSVVVQCVQPGGDDTGMGTPHMDIDGDPPPTRGYDYDPVVVD/DDPCPPPPPPDPPPPPPPPPPPVPPPPPPVPVPPPPPPPPPPPQVPQPLCPPPDDQQDKWKKKWKKAFQQQDVFQVVQLQVLQQVDQFKEWEKAHADPRRMIMTMIIGGNNSNSVSVVVQCVQPGGDDTGMGTPHMDIDGDPPPTRGYDYDPVVVD

Solvent-accessible surface area (backbone atoms only — not comparable to full-atom values): 18950 Å² total; per-residue (Å²): 138,85,82,78,78,79,80,81,80,78,83,82,81,81,78,80,78,81,79,81,78,78,80,78,77,78,76,76,74,75,74,72,74,73,71,70,72,64,68,74,73,74,71,68,69,72,67,76,72,69,74,63,92,60,64,53,76,42,77,35,20,39,40,35,34,35,35,49,54,53,78,49,54,27,41,49,9,34,50,33,44,61,36,55,69,40,87,66,29,20,29,36,38,50,67,50,47,97,82,33,32,31,44,33,42,40,30,21,29,35,54,60,44,52,50,52,52,53,58,60,59,65,37,72,53,27,81,83,42,54,50,44,62,77,44,76,41,82,45,79,6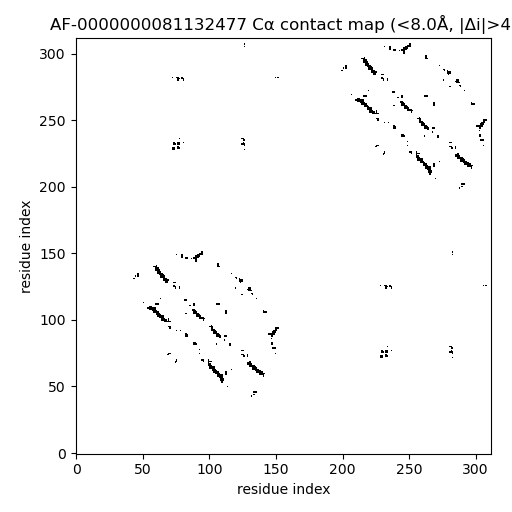2,78,79,82,51,85,40,43,45,61,76,72,77,66,85,108,136,85,81,80,77,79,78,78,78,76,81,81,79,78,77,78,76,79,74,80,76,77,78,77,77,76,77,75,74,72,73,71,74,75,70,70,72,62,68,74,72,74,72,68,68,72,66,77,72,69,74,63,91,61,64,54,77,41,74,35,20,37,38,35,34,36,34,51,54,53,78,50,53,28,43,51,10,34,50,32,43,61,37,55,69,40,87,66,30,21,29,37,39,51,68,50,47,98,81,32,31,30,44,33,40,41,29,20,29,34,53,59,46,52,50,51,53,54,57,61,57,65,36,73,54,27,81,81,42,54,49,43,64,76,44,76,43,82,46,80,60,79,80,82,51,86,39,41,43,62,76,74,76,67,86,106